Protein AF-A0A3S4WJG9-F1 (afdb_monomer_lite)

Secondary structure (DSSP, 8-state):
---GGGGGGG--SS--HHHHHHHHHHHHHTHHHHHHHHHHHHHHHTT-HHHHHHHHHHHHHHHHHHHHHHHHHHHHHHHHHHHHHHHHHHHHTTT---TTSPPPHHHHHHHHHHHHHHHHHHHHHHHHHHHHHHHHHHHHHT-SSS-GGGGGGSHHHHHHHHHHHHHS--TTHHHHHHHHHHHHHHHHHHHHHHHHTTS---

Sequence (202 aa):
MGSWGGDSYAFYTRIDERRLRWGALVANYSIPLMLAGLYAHWVLLRGSPVGMAGVVLLGVGFSLSPLAHASFYPLALASERAHAAYLAARTANGGKTDDKAPEPASLEHARRLYRFLMQAWVPAVGLTTLGWILICIALGSGATAFPRWSLLLTPPVQAAPWYALTRLPYPGKPLLDGALLNIVNLVWAVAFLALLSRVPLT

pLDDT: mean 78.83, std 13.92, range [28.28, 96.12]

Structure (mmCIF, N/CA/C/O backbone):
data_AF-A0A3S4WJG9-F1
#
_entry.id   AF-A0A3S4WJG9-F1
#
loop_
_atom_site.group_PDB
_atom_site.id
_atom_site.type_symbol
_atom_site.label_atom_id
_atom_site.label_alt_id
_atom_site.label_comp_id
_atom_site.label_asym_id
_atom_site.label_entity_id
_atom_site.label_seq_id
_atom_site.pdbx_PDB_ins_code
_atom_site.Cartn_x
_atom_site.Cartn_y
_atom_site.Cartn_z
_atom_site.occupancy
_atom_site.B_iso_or_equiv
_atom_site.auth_seq_id
_atom_site.auth_comp_id
_atom_site.auth_asym_id
_atom_site.auth_atom_id
_atom_site.pdbx_PDB_model_num
ATOM 1 N N . MET A 1 1 ? 35.539 7.538 -11.191 1.00 28.28 1 MET A N 1
ATOM 2 C CA . MET A 1 1 ? 34.753 6.520 -10.462 1.00 28.28 1 MET A CA 1
ATOM 3 C C . MET A 1 1 ? 33.328 7.042 -10.322 1.00 28.28 1 MET A C 1
ATOM 5 O O . MET A 1 1 ? 33.037 7.738 -9.361 1.00 28.28 1 MET A O 1
ATOM 9 N N . GLY A 1 2 ? 32.482 6.814 -11.331 1.00 29.80 2 GLY A N 1
ATOM 10 C CA . GLY A 1 2 ? 31.054 7.146 -11.294 1.00 29.80 2 GLY A CA 1
ATOM 11 C C . GLY A 1 2 ? 30.259 5.888 -10.957 1.00 29.80 2 GLY A C 1
ATOM 12 O O . GLY A 1 2 ? 30.457 4.840 -11.568 1.00 29.80 2 GLY A O 1
ATOM 13 N N . SER A 1 3 ? 29.432 5.958 -9.921 1.00 30.64 3 SER A N 1
ATOM 14 C CA . SER A 1 3 ? 28.717 4.824 -9.344 1.00 30.64 3 SER A CA 1
ATOM 15 C C . SER A 1 3 ? 27.521 4.380 -10.202 1.00 30.64 3 SER A C 1
ATOM 17 O O . SER A 1 3 ? 26.380 4.716 -9.900 1.00 30.64 3 SER A O 1
ATOM 19 N N . TRP A 1 4 ? 27.743 3.534 -11.207 1.00 34.19 4 TRP A N 1
ATOM 20 C CA . TRP A 1 4 ? 26.659 2.777 -11.862 1.00 34.19 4 TRP A CA 1
ATOM 21 C C . TRP A 1 4 ? 26.011 1.717 -10.949 1.00 34.19 4 TRP A C 1
ATOM 23 O O . TRP A 1 4 ? 24.987 1.127 -11.286 1.00 34.19 4 TRP A O 1
ATOM 33 N N . GLY A 1 5 ? 26.568 1.491 -9.751 1.00 30.19 5 GLY A N 1
ATOM 34 C CA . GLY A 1 5 ? 25.941 0.662 -8.713 1.00 30.19 5 GLY A CA 1
ATOM 35 C C . GLY A 1 5 ? 24.584 1.203 -8.235 1.00 30.19 5 GLY A C 1
ATOM 36 O O . GLY A 1 5 ? 23.774 0.440 -7.711 1.00 30.19 5 GLY A O 1
ATOM 37 N N . GLY A 1 6 ? 24.319 2.492 -8.473 1.00 39.94 6 GLY A N 1
ATOM 38 C CA . GLY A 1 6 ? 23.075 3.179 -8.146 1.00 39.94 6 GLY A CA 1
ATOM 39 C C . GLY A 1 6 ? 22.065 3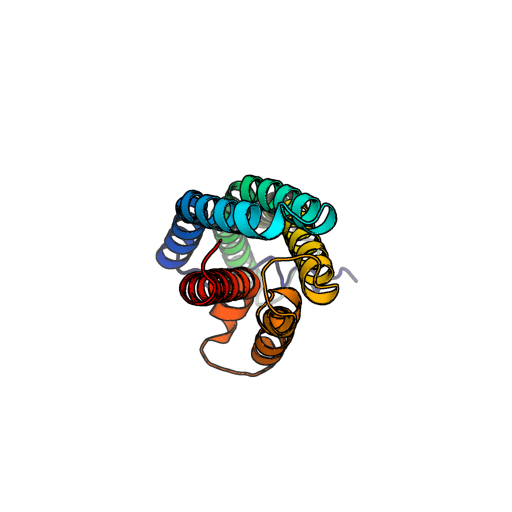.278 -9.295 1.00 39.94 6 GLY A C 1
ATOM 40 O O . GLY A 1 6 ? 21.286 4.213 -9.302 1.00 39.94 6 GLY A O 1
ATOM 41 N N . ASP A 1 7 ? 22.066 2.388 -10.287 1.00 42.88 7 ASP A N 1
ATOM 42 C CA . ASP A 1 7 ? 20.996 2.340 -11.309 1.00 42.88 7 ASP A CA 1
ATOM 43 C C . ASP A 1 7 ? 20.394 0.933 -11.460 1.00 42.88 7 ASP A C 1
ATOM 45 O O . ASP A 1 7 ? 19.551 0.681 -12.318 1.00 42.88 7 ASP A O 1
ATOM 49 N N . SER A 1 8 ? 20.769 -0.002 -10.583 1.00 42.84 8 SER A N 1
ATOM 50 C CA . SER A 1 8 ? 20.217 -1.365 -10.547 1.00 42.84 8 SER A CA 1
ATOM 51 C C . SER A 1 8 ? 18.697 -1.393 -10.313 1.00 42.84 8 SER A C 1
ATOM 53 O O . SER A 1 8 ? 18.022 -2.319 -10.755 1.00 42.84 8 SER A O 1
ATOM 55 N N . TYR A 1 9 ? 18.145 -0.346 -9.695 1.00 44.28 9 TYR A N 1
ATOM 56 C CA . TYR A 1 9 ? 16.707 -0.131 -9.501 1.00 44.28 9 TYR A CA 1
ATOM 57 C C . TYR A 1 9 ? 15.982 0.465 -10.718 1.00 44.28 9 TYR A C 1
ATOM 59 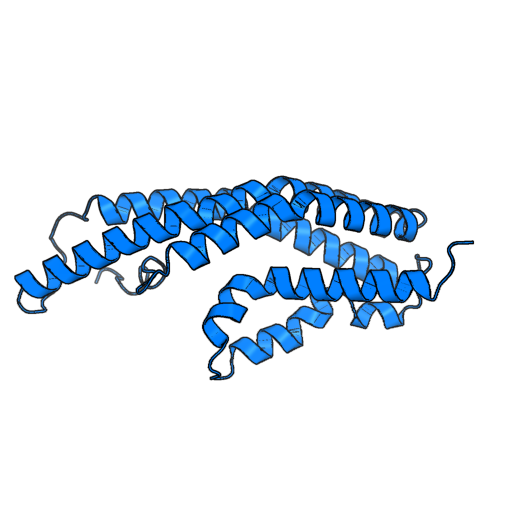O O . TYR A 1 9 ? 14.753 0.473 -10.743 1.00 44.28 9 TYR A O 1
ATOM 67 N N . ALA A 1 10 ? 16.704 0.949 -11.734 1.00 43.50 10 ALA A N 1
ATOM 68 C CA . ALA A 1 10 ? 16.104 1.564 -12.919 1.00 43.50 10 ALA A CA 1
ATOM 69 C C . ALA A 1 10 ? 15.585 0.539 -13.940 1.00 43.50 10 ALA A C 1
ATOM 71 O O . ALA A 1 10 ? 14.867 0.920 -14.866 1.00 43.50 10 ALA A O 1
ATOM 72 N N . PHE A 1 11 ? 15.911 -0.747 -13.789 1.00 49.66 11 PHE A N 1
ATOM 73 C CA . PHE A 1 11 ? 15.647 -1.751 -14.814 1.00 49.66 11 PHE A CA 1
ATOM 74 C C . PHE A 1 11 ? 14.707 -2.845 -14.312 1.00 49.66 11 PHE A C 1
ATOM 76 O O . PHE A 1 11 ? 15.122 -3.825 -13.695 1.00 49.66 11 PHE A O 1
ATOM 83 N N . TYR A 1 12 ? 13.429 -2.732 -14.673 1.00 55.28 12 TYR A N 1
ATOM 84 C CA . TYR A 1 12 ? 12.614 -3.925 -14.854 1.00 55.28 12 TYR A CA 1
ATOM 85 C C . TYR A 1 12 ? 13.178 -4.679 -16.066 1.00 55.28 12 TYR A C 1
ATOM 87 O O . TYR A 1 12 ? 12.988 -4.274 -17.208 1.00 55.28 12 TYR A O 1
ATOM 95 N N . THR A 1 13 ? 13.940 -5.742 -15.814 1.00 53.00 13 THR A N 1
ATOM 96 C CA . THR A 1 13 ? 14.690 -6.476 -16.851 1.00 53.00 13 THR A CA 1
ATOM 97 C C . THR A 1 13 ? 13.805 -7.373 -17.719 1.00 53.00 13 THR A C 1
ATOM 99 O O . THR A 1 13 ? 14.184 -7.720 -18.836 1.00 53.00 13 THR A O 1
ATOM 102 N N . ARG A 1 14 ? 12.618 -7.742 -17.220 1.00 57.50 14 ARG A N 1
ATOM 103 C CA . ARG A 1 14 ? 11.542 -8.404 -17.969 1.00 57.50 14 ARG A CA 1
ATOM 104 C C . ARG A 1 14 ? 10.194 -7.910 -17.473 1.00 57.50 14 ARG A C 1
ATOM 106 O O . ARG A 1 14 ? 9.888 -8.038 -16.285 1.00 57.50 14 ARG A O 1
ATOM 113 N N . ILE A 1 15 ? 9.382 -7.392 -18.386 1.00 63.78 15 ILE A N 1
ATOM 114 C CA . ILE A 1 15 ? 8.030 -6.928 -18.083 1.00 63.78 15 ILE A CA 1
ATOM 115 C C . ILE A 1 15 ? 7.040 -7.851 -18.769 1.00 63.78 15 ILE A C 1
ATOM 117 O O . ILE A 1 15 ? 7.173 -8.183 -19.939 1.00 63.78 15 ILE A O 1
ATOM 121 N N . ASP A 1 16 ? 6.045 -8.281 -18.008 1.00 72.94 16 ASP A N 1
ATOM 122 C CA . ASP A 1 16 ? 4.813 -8.810 -18.572 1.00 72.94 16 ASP A CA 1
ATOM 123 C C . ASP A 1 16 ? 3.821 -7.648 -18.551 1.00 72.94 16 ASP A C 1
ATOM 125 O O . ASP A 1 16 ? 3.286 -7.304 -17.491 1.00 72.94 16 ASP A O 1
ATOM 129 N N . GLU A 1 17 ? 3.659 -6.982 -19.698 1.00 76.56 17 GLU A N 1
ATOM 130 C CA . GLU A 1 17 ? 2.822 -5.784 -19.827 1.00 76.56 17 GLU A CA 1
ATOM 131 C C . GLU A 1 17 ? 1.398 -6.057 -19.339 1.00 76.56 17 GLU A C 1
ATOM 133 O O . GLU A 1 17 ? 0.827 -5.258 -18.594 1.00 76.56 17 GLU A O 1
ATOM 138 N N . ARG A 1 18 ? 0.839 -7.222 -19.694 1.00 77.94 18 ARG A N 1
ATOM 139 C CA . ARG A 1 18 ? -0.509 -7.618 -19.291 1.00 77.94 18 ARG A CA 1
ATOM 140 C C . ARG A 1 18 ? -0.593 -7.723 -17.774 1.00 77.94 18 ARG A C 1
ATOM 142 O O . ARG A 1 18 ? -1.482 -7.113 -17.182 1.00 77.94 18 ARG A O 1
ATOM 149 N N . ARG A 1 19 ? 0.321 -8.459 -17.136 1.00 78.62 19 ARG A N 1
ATOM 150 C CA . ARG A 1 19 ? 0.348 -8.607 -15.672 1.00 78.62 19 ARG A CA 1
ATOM 151 C C . ARG A 1 19 ? 0.493 -7.258 -14.975 1.00 78.62 19 ARG A C 1
ATOM 153 O O . ARG A 1 19 ? -0.224 -6.983 -14.019 1.00 78.62 19 ARG A O 1
ATOM 160 N N . LEU A 1 20 ? 1.409 -6.421 -15.452 1.00 75.69 20 LEU A N 1
ATOM 161 C CA . LEU A 1 20 ? 1.700 -5.116 -14.872 1.00 75.69 20 LEU A CA 1
ATOM 162 C C . LEU A 1 20 ? 0.501 -4.163 -14.990 1.00 75.69 20 LEU A C 1
ATOM 164 O O . LEU A 1 20 ? 0.125 -3.520 -14.010 1.00 75.69 20 LEU A O 1
ATOM 168 N N . ARG A 1 21 ? -0.132 -4.113 -16.167 1.00 81.25 21 ARG A N 1
ATOM 169 C CA . ARG A 1 21 ? -1.337 -3.316 -16.413 1.00 81.25 21 ARG A CA 1
ATOM 170 C C . ARG A 1 21 ? -2.476 -3.757 -15.506 1.00 81.25 21 ARG A C 1
ATOM 172 O O . ARG A 1 21 ? -3.093 -2.920 -14.856 1.00 81.25 21 ARG A O 1
ATOM 179 N N . TRP A 1 22 ? -2.736 -5.063 -15.426 1.00 80.94 22 TRP A N 1
ATOM 180 C CA . TRP A 1 22 ? -3.764 -5.593 -14.531 1.00 80.94 22 TRP A CA 1
ATOM 181 C C . TRP A 1 22 ? -3.449 -5.303 -13.066 1.00 80.94 22 TRP A C 1
ATOM 183 O O . TRP A 1 22 ? -4.346 -4.886 -12.347 1.00 80.94 22 TRP A O 1
ATOM 193 N N . GLY A 1 23 ? -2.193 -5.437 -12.635 1.00 76.81 23 GLY A N 1
ATOM 194 C CA . GLY A 1 23 ? -1.778 -5.096 -11.273 1.00 76.81 23 GLY A CA 1
ATOM 195 C C . GLY A 1 23 ? -2.066 -3.635 -10.916 1.00 76.81 23 GLY A C 1
ATOM 196 O O . GLY A 1 23 ? -2.676 -3.369 -9.882 1.00 76.81 23 GLY A O 1
ATOM 197 N N . ALA A 1 24 ? -1.702 -2.695 -11.795 1.00 80.69 24 ALA A N 1
ATOM 198 C CA . ALA A 1 24 ? -1.966 -1.270 -11.591 1.00 80.69 24 ALA A CA 1
ATOM 199 C C . ALA A 1 24 ? -3.473 -0.949 -11.580 1.00 80.69 24 ALA A C 1
ATOM 201 O O . ALA A 1 24 ? -3.941 -0.203 -10.721 1.00 80.69 24 ALA A O 1
ATOM 202 N N . LEU A 1 25 ? -4.246 -1.541 -12.500 1.00 84.06 25 LEU A N 1
ATOM 203 C CA . LEU A 1 25 ? -5.693 -1.324 -12.582 1.00 84.06 25 LEU A CA 1
ATOM 204 C C . LEU A 1 25 ? -6.436 -1.924 -11.389 1.00 84.06 25 LEU A C 1
ATOM 206 O O . LEU A 1 25 ? -7.273 -1.245 -10.805 1.00 84.06 25 LEU A O 1
ATOM 210 N N . VAL A 1 26 ? -6.129 -3.164 -11.001 1.00 82.88 26 VAL A N 1
ATOM 211 C CA . VAL A 1 26 ? -6.759 -3.821 -9.846 1.00 82.88 26 VAL A CA 1
ATOM 212 C C . VAL A 1 26 ? -6.490 -3.023 -8.575 1.00 82.88 26 VAL A C 1
ATOM 214 O O . VAL A 1 26 ? -7.432 -2.748 -7.841 1.00 82.88 26 VAL A O 1
ATOM 217 N N . ALA A 1 27 ? -5.247 -2.584 -8.352 1.00 79.31 27 ALA A N 1
ATOM 218 C CA . ALA A 1 27 ? -4.895 -1.779 -7.184 1.00 79.31 27 ALA A CA 1
ATOM 219 C C . ALA A 1 27 ? -5.613 -0.415 -7.166 1.00 79.31 27 ALA A C 1
ATOM 221 O O . ALA A 1 27 ? -6.057 0.049 -6.117 1.00 79.31 27 ALA A O 1
ATOM 222 N N . ASN A 1 28 ? -5.780 0.217 -8.330 1.00 84.06 28 ASN A N 1
ATOM 223 C CA . ASN A 1 28 ? -6.520 1.472 -8.446 1.00 84.06 28 ASN A CA 1
ATOM 224 C C . ASN A 1 28 ? -8.033 1.281 -8.234 1.00 84.06 28 ASN A C 1
ATOM 226 O O . ASN A 1 28 ? -8.676 2.067 -7.545 1.00 84.06 28 ASN A O 1
ATOM 230 N N . TYR A 1 29 ? -8.621 0.228 -8.801 1.00 84.75 29 TYR A N 1
ATOM 231 C CA . TYR A 1 29 ? -10.058 -0.033 -8.692 1.00 84.75 29 TYR A CA 1
ATOM 232 C C . TYR A 1 29 ? -10.465 -0.729 -7.389 1.00 84.75 29 TYR A C 1
ATOM 234 O O . TYR A 1 29 ? -11.654 -0.784 -7.092 1.00 84.75 29 TYR A O 1
ATOM 242 N N . SER A 1 30 ? -9.520 -1.203 -6.570 1.00 81.06 30 SER A N 1
ATOM 243 C CA . SER A 1 30 ? -9.810 -1.718 -5.226 1.00 81.06 30 SER A CA 1
ATOM 244 C C . SER A 1 30 ? -10.014 -0.622 -4.173 1.00 81.06 30 SER A C 1
ATOM 246 O O . SER A 1 30 ? -10.418 -0.928 -3.054 1.00 81.06 30 SER A O 1
ATOM 248 N N . ILE A 1 31 ? -9.780 0.653 -4.504 1.00 79.69 31 ILE A N 1
ATOM 249 C CA . ILE A 1 31 ? -9.927 1.792 -3.579 1.00 79.69 31 ILE A CA 1
ATOM 250 C C . ILE A 1 31 ? -11.305 1.846 -2.890 1.00 79.69 31 ILE A C 1
ATOM 252 O O . ILE A 1 31 ? -11.331 2.027 -1.672 1.00 79.69 31 ILE A O 1
ATOM 256 N N . PRO A 1 32 ? -12.453 1.630 -3.568 1.00 81.00 32 PRO A N 1
ATOM 257 C CA . PRO A 1 32 ? -13.754 1.608 -2.894 1.00 81.00 32 PRO A CA 1
ATOM 258 C C . PRO A 1 32 ? -13.843 0.549 -1.785 1.00 81.00 32 PRO A C 1
ATOM 260 O O . PRO A 1 32 ? -14.450 0.795 -0.744 1.00 81.00 32 PRO A O 1
ATOM 263 N N . LEU A 1 33 ? -13.186 -0.604 -1.960 1.00 79.50 33 LEU A N 1
ATOM 264 C CA . LEU A 1 33 ? -13.114 -1.640 -0.924 1.00 79.50 33 LEU A CA 1
ATOM 265 C C . LEU A 1 33 ? -12.264 -1.177 0.264 1.00 79.50 33 LEU A C 1
ATOM 267 O O . LEU A 1 33 ? -12.607 -1.456 1.412 1.00 79.50 33 LEU A O 1
ATOM 271 N N . MET A 1 34 ? -11.194 -0.421 0.009 1.00 81.44 34 MET A N 1
ATOM 272 C CA . MET A 1 34 ? -10.393 0.190 1.073 1.00 81.44 34 MET A CA 1
ATOM 273 C C . MET A 1 34 ? -11.189 1.236 1.863 1.00 81.44 34 MET A C 1
ATOM 275 O O . MET A 1 34 ? -11.047 1.306 3.081 1.00 81.44 34 MET A O 1
ATOM 279 N N . LEU A 1 35 ? -12.073 1.997 1.207 1.00 82.00 35 LEU A N 1
ATOM 280 C CA . LEU A 1 35 ? -12.984 2.935 1.877 1.00 82.00 35 LEU A CA 1
ATOM 281 C C . LEU A 1 35 ? -14.033 2.212 2.734 1.00 82.00 35 LEU A C 1
ATOM 283 O O . LEU A 1 35 ? -14.305 2.638 3.855 1.00 82.00 35 LEU A O 1
ATOM 287 N N . ALA A 1 36 ? -14.579 1.089 2.258 1.00 81.62 36 ALA A N 1
ATOM 288 C CA . ALA A 1 36 ? -15.457 0.245 3.071 1.00 81.62 36 ALA A CA 1
ATOM 289 C C . ALA A 1 36 ? -14.720 -0.308 4.306 1.00 81.62 36 ALA A C 1
ATOM 291 O O . ALA A 1 36 ? -15.240 -0.262 5.423 1.00 81.62 36 ALA A O 1
ATOM 292 N N . GLY A 1 37 ? -13.471 -0.751 4.128 1.00 80.88 37 GLY A N 1
ATOM 293 C CA . GLY A 1 37 ? -12.593 -1.136 5.233 1.00 80.88 37 GLY A CA 1
ATOM 294 C C . GLY A 1 37 ? -12.352 0.016 6.212 1.00 80.88 37 GLY A C 1
ATOM 295 O O . GLY A 1 37 ? -12.425 -0.181 7.423 1.00 80.88 37 GLY A O 1
ATOM 296 N N . LEU A 1 38 ? -12.125 1.231 5.713 1.00 87.81 38 LEU A N 1
ATOM 297 C CA . LEU A 1 38 ? -11.933 2.428 6.530 1.00 87.81 38 LEU A CA 1
ATOM 298 C C . LEU A 1 38 ? -13.168 2.765 7.375 1.00 87.81 38 LEU A C 1
ATOM 300 O O . LEU A 1 38 ? -13.033 3.094 8.552 1.00 87.81 38 LEU A O 1
ATOM 304 N N . TYR A 1 39 ? -14.366 2.636 6.802 1.00 85.12 39 TYR A N 1
ATOM 305 C CA . TYR A 1 39 ? -15.615 2.809 7.541 1.00 85.12 39 TYR A CA 1
ATOM 306 C C . TYR A 1 39 ? -15.723 1.814 8.701 1.00 85.12 39 TYR A C 1
ATOM 308 O O . TYR A 1 39 ? -16.042 2.211 9.821 1.00 85.12 39 TYR A O 1
ATOM 316 N N . ALA A 1 40 ? -15.379 0.542 8.475 1.00 81.88 40 ALA A N 1
ATOM 317 C CA . ALA A 1 40 ? -15.348 -0.443 9.553 1.00 81.88 40 ALA A CA 1
ATOM 318 C C . ALA A 1 40 ? -14.376 -0.021 10.670 1.00 81.88 40 ALA A C 1
ATOM 320 O O . ALA A 1 40 ? -14.730 -0.066 11.848 1.00 81.88 40 ALA A O 1
ATOM 321 N N . HIS A 1 41 ? -13.176 0.455 10.317 1.00 85.62 41 HIS A N 1
ATOM 322 C CA . HIS A 1 41 ? -12.216 0.951 11.307 1.00 85.62 41 HIS A CA 1
ATOM 323 C C . HIS A 1 41 ? -12.763 2.131 12.104 1.00 85.62 41 HIS A C 1
ATOM 325 O O . HIS A 1 41 ? -12.618 2.159 13.323 1.00 85.62 41 HIS A O 1
ATOM 331 N N . TRP A 1 42 ? -13.420 3.079 11.435 1.00 88.06 42 TRP A N 1
ATOM 332 C CA . TRP A 1 42 ? -14.065 4.211 12.088 1.00 88.06 42 TRP A CA 1
ATOM 333 C C . TRP A 1 42 ? -15.097 3.756 13.124 1.00 88.06 42 TRP A C 1
ATOM 335 O O . TRP A 1 42 ? -15.009 4.153 14.284 1.00 88.06 42 TRP A O 1
ATOM 345 N N . VAL A 1 43 ? -16.031 2.878 12.741 1.00 83.62 43 VAL A N 1
ATOM 346 C CA . VAL A 1 43 ? -17.076 2.375 13.650 1.00 83.62 43 VAL A CA 1
ATOM 347 C C . VAL A 1 43 ? -16.469 1.737 14.903 1.00 83.62 43 VAL A C 1
ATOM 349 O O . VAL A 1 43 ? -16.977 1.940 16.005 1.00 83.62 43 VAL A O 1
ATOM 352 N N . LEU A 1 44 ? -15.366 1.007 14.745 1.00 77.12 44 LEU A N 1
ATOM 353 C CA . LEU A 1 44 ? -14.741 0.223 15.810 1.00 77.12 44 LEU A CA 1
ATOM 354 C C . LEU A 1 44 ? -13.783 1.026 16.698 1.00 77.12 44 LEU A C 1
ATOM 356 O O . LEU A 1 44 ? -13.563 0.673 17.858 1.00 77.12 44 LEU A O 1
ATOM 360 N N . LEU A 1 45 ? -13.219 2.109 16.169 1.00 85.88 45 LEU A N 1
ATOM 361 C CA . LEU A 1 45 ? -12.210 2.920 16.848 1.00 85.88 45 LEU A CA 1
ATOM 362 C C . LEU A 1 45 ? -12.727 4.292 17.289 1.00 85.88 45 LEU A C 1
ATOM 364 O O . LEU A 1 45 ? -11.987 5.015 17.951 1.00 85.88 45 LEU A O 1
ATOM 368 N N . ARG A 1 46 ? -13.989 4.644 16.997 1.00 85.44 46 ARG A N 1
ATOM 369 C CA . ARG A 1 46 ? -14.594 5.943 17.360 1.00 85.44 46 ARG A CA 1
ATOM 370 C C . ARG A 1 46 ? -14.577 6.282 18.849 1.00 85.44 46 ARG A C 1
ATOM 372 O O . ARG A 1 46 ? -14.629 7.455 19.192 1.00 85.44 46 ARG A O 1
ATOM 379 N N . GLY A 1 47 ? -14.476 5.279 19.724 1.00 85.00 47 GLY A N 1
ATOM 380 C CA . GLY A 1 47 ? -14.316 5.478 21.169 1.00 85.00 47 GLY A CA 1
ATOM 381 C C . GLY A 1 47 ? -12.903 5.898 21.600 1.00 85.00 47 GLY A C 1
ATOM 382 O O . GLY A 1 47 ? -12.707 6.275 22.750 1.00 85.00 47 GLY A O 1
ATOM 383 N N . SER A 1 48 ? -11.919 5.853 20.696 1.00 89.25 48 SER A N 1
ATOM 384 C CA . SER A 1 48 ? -10.524 6.200 20.967 1.00 89.25 48 SER A CA 1
ATOM 385 C C . SER A 1 48 ? -10.103 7.426 20.157 1.00 89.25 48 SER A C 1
ATOM 387 O O . SER A 1 48 ? -10.080 7.343 18.928 1.00 89.25 48 SER A O 1
ATOM 389 N N . PRO A 1 49 ? -9.670 8.539 20.778 1.00 92.12 49 PRO A N 1
ATOM 390 C CA . PRO A 1 49 ? -9.139 9.677 20.023 1.00 92.12 49 PRO A CA 1
ATOM 391 C C . PRO A 1 49 ? -7.876 9.299 19.230 1.00 92.12 49 PRO A C 1
ATOM 393 O O . PRO A 1 49 ? -7.689 9.752 18.103 1.00 92.12 49 PRO A O 1
ATOM 396 N N . VAL A 1 50 ? -7.042 8.408 19.781 1.00 93.81 50 VAL A N 1
ATOM 397 C CA . VAL A 1 50 ? -5.841 7.886 19.107 1.00 93.81 50 VAL A CA 1
ATOM 398 C C . VAL A 1 50 ? -6.225 6.992 17.928 1.00 93.81 50 VAL A C 1
ATOM 400 O O . VAL A 1 50 ? -5.686 7.147 16.833 1.00 93.81 50 VAL A O 1
ATOM 403 N N . GLY A 1 51 ? -7.195 6.094 18.125 1.00 91.69 51 GLY A N 1
ATOM 404 C CA . GLY A 1 51 ? -7.725 5.252 17.052 1.00 91.69 51 GLY A CA 1
ATOM 405 C C . GLY A 1 51 ? -8.340 6.083 15.924 1.00 91.69 51 GLY A C 1
ATOM 406 O O . GLY A 1 51 ? -8.066 5.824 14.756 1.00 91.69 51 GLY A O 1
ATOM 407 N N . MET A 1 52 ? -9.082 7.137 16.267 1.00 94.25 52 MET A N 1
ATOM 408 C CA . MET A 1 52 ? -9.663 8.084 15.315 1.00 94.25 52 MET A CA 1
ATOM 409 C C . MET A 1 52 ? -8.611 8.838 14.506 1.00 94.25 52 MET A C 1
ATOM 411 O O . MET A 1 52 ? -8.737 8.921 13.285 1.00 94.25 52 MET A O 1
ATOM 415 N N . ALA A 1 53 ? -7.550 9.336 15.146 1.00 95.56 53 ALA A N 1
ATOM 416 C CA . ALA A 1 53 ? -6.423 9.924 14.427 1.00 95.56 53 ALA A CA 1
ATOM 417 C C . ALA A 1 53 ? -5.795 8.909 13.454 1.00 95.56 53 ALA A C 1
ATOM 419 O O . ALA A 1 53 ? -5.523 9.245 12.302 1.00 95.56 53 ALA A O 1
ATOM 420 N N . GLY A 1 54 ? -5.653 7.647 13.877 1.00 94.50 54 GLY A N 1
ATOM 421 C CA . GLY A 1 54 ? -5.199 6.553 13.017 1.00 94.50 54 GLY A CA 1
ATOM 422 C C . GLY A 1 54 ? -6.091 6.335 11.793 1.00 94.50 54 GLY A C 1
ATOM 423 O O . GLY A 1 54 ? -5.589 6.266 10.673 1.00 94.50 54 GLY A O 1
ATOM 424 N N . VAL A 1 55 ? -7.413 6.300 11.983 1.00 93.31 55 VAL A N 1
ATOM 425 C CA . VAL A 1 55 ? -8.401 6.187 10.897 1.00 93.31 55 VAL A CA 1
ATOM 426 C C . VAL A 1 55 ? -8.297 7.360 9.925 1.00 93.31 55 VAL A C 1
ATOM 428 O O . VAL A 1 55 ? -8.278 7.146 8.718 1.00 93.31 55 VAL A O 1
ATOM 431 N N . VAL A 1 56 ? -8.179 8.595 10.413 1.00 95.56 56 VAL A N 1
ATOM 432 C CA . VAL A 1 56 ? -8.021 9.770 9.540 1.00 95.56 56 VAL A CA 1
ATOM 433 C C . VAL A 1 56 ? -6.758 9.645 8.686 1.00 95.56 56 VAL A C 1
ATOM 435 O O . VAL A 1 56 ? -6.828 9.822 7.470 1.00 95.56 56 VAL A O 1
ATOM 438 N N . LEU A 1 57 ? -5.623 9.272 9.286 1.00 96.12 57 LEU A N 1
ATOM 439 C CA . LEU A 1 57 ? -4.370 9.071 8.552 1.00 96.12 57 LEU A CA 1
ATOM 440 C C . LEU A 1 57 ? -4.473 7.948 7.514 1.00 96.12 57 LEU A C 1
ATOM 442 O O . LEU A 1 57 ? -3.987 8.121 6.396 1.00 96.12 57 LEU A O 1
ATOM 446 N N . LEU A 1 58 ? -5.147 6.838 7.840 1.00 92.88 58 LEU A N 1
ATOM 447 C CA . LEU A 1 58 ? -5.438 5.782 6.867 1.00 92.88 58 LEU A CA 1
ATOM 448 C C . LEU A 1 58 ? -6.291 6.294 5.710 1.00 92.88 58 LEU A C 1
ATOM 450 O O . LEU A 1 58 ? -5.989 5.993 4.561 1.00 92.88 58 LEU A O 1
ATOM 454 N N . GLY A 1 59 ? -7.323 7.092 5.989 1.00 93.31 59 GLY A N 1
ATOM 455 C CA . GLY A 1 59 ? -8.173 7.675 4.955 1.00 93.31 59 GLY A CA 1
ATOM 456 C C . GLY A 1 59 ? -7.393 8.557 3.989 1.00 93.31 59 GLY A C 1
ATOM 457 O O . GLY A 1 59 ? -7.517 8.400 2.773 1.00 93.31 59 GLY A O 1
ATOM 458 N N . VAL A 1 60 ? -6.523 9.422 4.515 1.00 94.12 60 VAL A N 1
ATOM 459 C CA . VAL A 1 60 ? -5.646 10.245 3.675 1.00 94.12 60 VAL A CA 1
ATOM 460 C C . VAL A 1 60 ? -4.668 9.360 2.895 1.00 94.12 60 VAL A C 1
ATOM 462 O O . VAL A 1 60 ? -4.578 9.493 1.677 1.00 94.12 60 VAL A O 1
ATOM 465 N N . GLY A 1 61 ? -3.997 8.401 3.539 1.00 92.19 61 GLY A N 1
ATOM 466 C CA . GLY A 1 61 ? -3.079 7.474 2.867 1.00 92.19 61 GLY A CA 1
ATOM 467 C C . GLY A 1 61 ? -3.742 6.686 1.728 1.00 92.19 61 GLY A C 1
ATOM 468 O O . GLY A 1 61 ? -3.208 6.615 0.617 1.00 92.19 61 GLY A O 1
ATOM 469 N N . PHE A 1 62 ? -4.951 6.167 1.954 1.00 90.06 62 PHE A N 1
ATOM 470 C CA . PHE A 1 62 ? -5.733 5.448 0.946 1.00 90.06 62 PHE A CA 1
ATOM 471 C C . PHE A 1 62 ? -6.204 6.361 -0.185 1.00 90.06 62 PHE A C 1
ATOM 473 O O . PHE A 1 62 ? -6.220 5.922 -1.327 1.00 90.06 62 PHE A O 1
ATOM 480 N N . SER A 1 63 ? -6.514 7.631 0.088 1.00 90.94 63 SER A N 1
ATOM 481 C CA . SER A 1 63 ? -6.877 8.600 -0.958 1.00 90.94 63 SER A CA 1
ATOM 482 C C . SER A 1 63 ? -5.710 8.955 -1.889 1.00 90.94 63 SER A C 1
ATOM 484 O O . SER A 1 63 ? -5.930 9.267 -3.057 1.00 90.94 63 SER A O 1
ATOM 486 N N . LEU A 1 64 ? -4.468 8.862 -1.397 1.00 90.81 64 LEU A N 1
ATOM 487 C CA . LEU A 1 64 ? -3.247 9.141 -2.165 1.00 90.81 64 LEU A CA 1
ATOM 488 C C . LEU A 1 64 ? -2.703 7.907 -2.904 1.00 90.81 64 LEU A C 1
ATOM 490 O O . LEU A 1 64 ? -2.014 8.030 -3.918 1.00 90.81 64 LEU A O 1
ATOM 494 N N . SER A 1 65 ? -3.053 6.709 -2.432 1.00 87.81 65 SER A N 1
ATOM 495 C CA . SER A 1 65 ? -2.617 5.427 -2.999 1.00 87.81 65 SER A CA 1
ATOM 496 C C . SER A 1 65 ? -2.949 5.202 -4.492 1.00 87.81 65 SER A C 1
ATOM 498 O O . SER A 1 65 ? -2.105 4.607 -5.167 1.00 87.81 65 SER A O 1
ATOM 500 N N . PRO A 1 66 ? -4.077 5.685 -5.072 1.00 88.81 66 PRO A N 1
ATOM 501 C CA . PRO A 1 66 ? -4.365 5.527 -6.501 1.00 88.81 66 PRO A CA 1
ATOM 502 C C . PRO A 1 66 ? -3.256 6.098 -7.386 1.00 88.81 66 PRO A C 1
ATOM 504 O O . PRO A 1 66 ? -2.833 5.464 -8.350 1.00 88.81 66 PRO A O 1
ATOM 507 N N . LEU A 1 67 ? -2.740 7.280 -7.032 1.00 88.00 67 LEU A N 1
ATOM 508 C CA . LEU A 1 67 ? -1.711 7.966 -7.810 1.00 88.00 67 LEU A CA 1
ATOM 509 C C . LEU A 1 67 ? -0.378 7.207 -7.772 1.00 88.00 67 LEU A C 1
ATOM 511 O O . LEU A 1 67 ? 0.290 7.040 -8.797 1.00 88.00 67 LEU A O 1
ATOM 515 N N . ALA A 1 68 ? -0.011 6.696 -6.595 1.00 87.31 68 ALA A N 1
ATOM 516 C CA . ALA A 1 68 ? 1.162 5.846 -6.431 1.00 87.31 68 ALA A CA 1
ATOM 517 C C . ALA A 1 68 ? 1.017 4.537 -7.229 1.00 87.31 68 ALA A C 1
ATOM 519 O O . ALA A 1 68 ? 1.940 4.132 -7.927 1.00 87.31 68 ALA A O 1
ATOM 520 N N . HIS A 1 69 ? -0.155 3.898 -7.204 1.00 85.62 69 HIS A N 1
ATOM 521 C CA . HIS A 1 69 ? -0.388 2.664 -7.954 1.00 85.62 69 HIS A CA 1
ATOM 522 C C . HIS A 1 69 ? -0.397 2.864 -9.472 1.00 85.62 69 HIS A C 1
ATOM 524 O O . HIS A 1 69 ? 0.244 2.100 -10.197 1.00 85.62 69 HIS A O 1
ATOM 530 N N . ALA A 1 70 ? -1.057 3.915 -9.956 1.00 86.62 70 ALA A N 1
ATOM 531 C CA . ALA A 1 70 ? -1.116 4.233 -11.377 1.00 86.62 70 ALA A CA 1
ATOM 532 C C . ALA A 1 70 ? 0.264 4.577 -11.965 1.00 86.62 70 ALA A C 1
ATOM 534 O O . ALA A 1 70 ? 0.514 4.290 -13.134 1.00 86.62 70 ALA A O 1
ATOM 535 N N . SER A 1 71 ? 1.175 5.147 -11.167 1.00 85.88 71 SER A N 1
ATOM 536 C CA . SER A 1 71 ? 2.515 5.549 -11.624 1.00 85.88 71 SER A CA 1
ATOM 537 C C . SER A 1 71 ? 3.513 4.393 -11.782 1.00 85.88 71 SER A C 1
ATOM 539 O O . SER A 1 71 ? 4.481 4.545 -12.530 1.00 85.88 71 SER A O 1
ATOM 541 N N . PHE A 1 72 ? 3.261 3.210 -11.202 1.00 83.88 72 PHE A N 1
ATOM 542 C CA . PHE A 1 72 ? 4.104 2.026 -11.439 1.00 83.88 72 PHE A CA 1
ATOM 543 C C . PHE A 1 72 ? 4.078 1.558 -12.900 1.00 83.88 72 PHE A C 1
ATOM 545 O O . PHE A 1 72 ? 5.113 1.148 -13.425 1.00 83.88 72 PHE A O 1
ATOM 552 N N . TYR A 1 73 ? 2.922 1.630 -13.569 1.00 86.06 73 TYR A N 1
ATOM 553 C CA . TYR A 1 73 ? 2.779 1.181 -14.957 1.00 86.06 73 TYR A CA 1
ATOM 554 C C . TYR A 1 73 ? 3.663 1.963 -15.952 1.00 86.06 73 TYR A C 1
ATOM 556 O O . TYR A 1 73 ? 4.489 1.338 -16.624 1.00 86.06 73 TYR A O 1
ATOM 564 N N . PRO A 1 74 ? 3.568 3.307 -16.051 1.00 87.31 74 PRO A N 1
ATOM 565 C CA . PRO A 1 74 ? 4.403 4.077 -16.970 1.00 87.31 74 PRO A CA 1
ATOM 566 C C . PRO A 1 74 ? 5.889 4.014 -16.606 1.00 87.31 74 PRO A C 1
ATOM 568 O O . PRO A 1 74 ? 6.719 3.955 -17.512 1.00 87.31 74 PRO A O 1
ATOM 571 N N . LEU A 1 75 ? 6.237 3.980 -15.310 1.00 86.31 75 LEU A N 1
ATOM 572 C CA . LEU A 1 75 ? 7.626 3.817 -14.879 1.00 86.31 75 LEU A CA 1
ATOM 573 C C . LEU A 1 75 ? 8.217 2.517 -15.422 1.00 86.31 75 LEU A C 1
ATOM 575 O O . LEU A 1 75 ? 9.291 2.534 -16.013 1.00 86.31 75 LEU A O 1
ATOM 579 N N . ALA A 1 76 ? 7.509 1.403 -15.260 1.00 83.12 76 ALA A N 1
ATOM 580 C CA . ALA A 1 76 ? 8.008 0.117 -15.705 1.00 83.12 76 ALA A CA 1
ATOM 581 C C . ALA A 1 76 ? 8.207 0.091 -17.235 1.00 83.12 76 ALA A C 1
ATOM 583 O O . ALA A 1 76 ? 9.283 -0.282 -17.692 1.00 83.12 76 ALA A O 1
ATOM 584 N N . LEU A 1 77 ? 7.260 0.609 -18.030 1.00 84.12 77 LEU A N 1
ATOM 585 C CA . LEU A 1 77 ? 7.443 0.730 -19.487 1.00 84.12 77 LEU A CA 1
ATOM 586 C C . LEU A 1 77 ? 8.638 1.620 -19.877 1.00 84.12 77 LEU A C 1
ATOM 588 O O . LEU A 1 77 ? 9.297 1.379 -20.890 1.00 84.12 77 LEU A O 1
ATOM 592 N N . ALA A 1 78 ? 8.918 2.684 -19.121 1.00 85.44 78 ALA A N 1
ATOM 593 C CA . ALA A 1 78 ? 10.090 3.524 -19.358 1.00 85.44 78 ALA A CA 1
ATOM 594 C C . ALA A 1 78 ? 11.395 2.797 -18.995 1.00 85.44 78 ALA A C 1
ATOM 596 O O . ALA A 1 78 ? 12.357 2.844 -19.761 1.00 85.44 78 ALA A O 1
ATOM 597 N N . SER A 1 79 ? 11.402 2.071 -17.877 1.00 80.69 79 SER A N 1
ATOM 598 C CA . SER A 1 79 ? 12.507 1.219 -17.437 1.00 80.69 79 SER A CA 1
ATOM 599 C C . SER A 1 79 ? 12.848 0.119 -18.444 1.00 80.69 79 SER A C 1
ATOM 601 O O . SER A 1 79 ? 14.025 -0.143 -18.677 1.00 80.69 79 SER A O 1
ATOM 603 N N . GLU A 1 80 ? 11.848 -0.491 -19.087 1.00 82.75 80 GLU A N 1
ATOM 604 C CA . GLU A 1 80 ? 12.063 -1.482 -20.151 1.00 82.75 80 GLU A CA 1
ATOM 605 C C . GLU A 1 80 ? 12.807 -0.885 -21.342 1.00 82.75 80 GLU A C 1
ATOM 607 O O . GLU A 1 80 ? 13.806 -1.431 -21.808 1.00 82.75 80 GLU A O 1
ATOM 612 N N . ARG A 1 81 ? 12.351 0.284 -21.809 1.00 82.44 81 ARG A N 1
ATOM 613 C CA . ARG A 1 81 ? 12.971 0.998 -22.931 1.00 82.44 81 ARG A CA 1
ATOM 614 C C . ARG A 1 81 ? 14.391 1.440 -22.595 1.00 82.44 81 ARG A C 1
ATOM 616 O O . ARG A 1 81 ? 15.276 1.352 -23.444 1.00 82.44 81 ARG A O 1
ATOM 623 N N . ALA A 1 82 ? 14.620 1.893 -21.364 1.00 80.75 82 ALA A N 1
ATOM 624 C CA . ALA A 1 82 ? 15.955 2.212 -20.874 1.00 80.75 82 ALA A CA 1
ATOM 625 C C . ALA A 1 82 ? 16.855 0.965 -20.859 1.00 80.75 82 ALA A C 1
ATOM 627 O O . ALA A 1 82 ? 18.002 1.033 -21.300 1.00 80.75 82 ALA A O 1
ATOM 628 N N . HIS A 1 83 ? 16.327 -0.187 -20.430 1.00 78.19 83 HIS A N 1
ATOM 629 C CA . HIS A 1 83 ? 17.066 -1.448 -20.421 1.00 78.19 83 HIS A CA 1
ATOM 630 C C . HIS A 1 83 ? 17.425 -1.925 -21.834 1.00 78.19 83 HIS A C 1
ATOM 632 O O . HIS A 1 83 ? 18.571 -2.289 -22.090 1.00 78.19 83 HIS A O 1
ATOM 638 N N . ALA A 1 84 ? 16.474 -1.878 -22.768 1.00 80.19 84 ALA A N 1
ATOM 639 C CA . ALA A 1 84 ? 16.701 -2.252 -24.160 1.00 80.19 84 ALA A CA 1
ATOM 640 C C . ALA A 1 84 ? 17.772 -1.367 -24.822 1.00 80.19 84 ALA A C 1
ATOM 642 O O . ALA A 1 84 ? 18.671 -1.881 -25.487 1.00 80.19 84 ALA A O 1
ATOM 643 N N . ALA A 1 85 ? 17.728 -0.050 -24.582 1.00 78.62 85 ALA A N 1
ATOM 644 C CA . ALA A 1 85 ? 18.745 0.884 -25.065 1.00 78.62 85 ALA A CA 1
ATOM 645 C C . ALA A 1 85 ? 20.133 0.585 -24.470 1.00 78.62 85 ALA A C 1
ATOM 647 O O . ALA A 1 85 ? 21.129 0.587 -25.193 1.00 78.62 85 ALA A O 1
ATOM 648 N N . TYR A 1 86 ? 20.193 0.268 -23.172 1.00 75.50 86 TYR A N 1
ATOM 649 C CA . TYR A 1 86 ? 21.428 -0.143 -22.504 1.00 75.50 86 TYR A CA 1
ATOM 650 C C . TYR A 1 86 ? 22.019 -1.421 -23.118 1.00 75.50 86 TYR A C 1
ATOM 652 O O . TYR A 1 86 ? 23.214 -1.468 -23.412 1.00 75.50 86 TYR A O 1
ATOM 660 N N . LEU A 1 87 ? 21.193 -2.447 -23.352 1.00 77.94 87 LEU A N 1
ATOM 661 C CA . LEU A 1 87 ? 21.638 -3.692 -23.979 1.00 77.94 87 LEU A CA 1
ATOM 662 C C . LEU A 1 87 ? 22.151 -3.451 -25.402 1.00 77.94 87 LEU A C 1
ATOM 664 O O . LEU A 1 87 ? 23.231 -3.929 -25.736 1.00 77.94 87 LEU A O 1
ATOM 668 N N . ALA A 1 88 ? 21.436 -2.664 -26.211 1.00 78.19 88 ALA A N 1
ATOM 669 C CA . ALA A 1 88 ? 21.850 -2.333 -27.573 1.00 78.19 88 ALA A CA 1
ATOM 670 C C . ALA A 1 88 ? 23.210 -1.613 -27.611 1.00 78.19 88 ALA A C 1
ATOM 672 O O . ALA A 1 88 ? 24.089 -1.997 -28.384 1.00 78.19 88 ALA A O 1
ATOM 673 N N . ALA A 1 89 ? 23.419 -0.625 -26.735 1.00 73.56 89 ALA A N 1
ATOM 674 C CA . ALA A 1 89 ? 24.692 0.087 -26.620 1.00 73.56 89 ALA A CA 1
ATOM 675 C C . ALA A 1 89 ? 25.830 -0.835 -26.151 1.00 73.56 89 ALA A C 1
ATOM 677 O O . ALA A 1 89 ? 26.933 -0.805 -26.698 1.00 73.56 89 ALA A O 1
ATOM 678 N N . ARG A 1 90 ? 25.559 -1.708 -25.172 1.00 72.38 90 ARG A N 1
ATOM 679 C CA . ARG A 1 90 ? 26.536 -2.684 -24.674 1.00 72.38 90 ARG A CA 1
ATOM 680 C C . ARG A 1 90 ? 26.943 -3.687 -25.753 1.00 72.38 90 ARG A C 1
ATOM 682 O O . ARG A 1 90 ? 28.122 -4.027 -25.837 1.00 72.38 90 ARG A O 1
ATOM 689 N N . THR A 1 91 ? 26.000 -4.149 -26.572 1.00 79.06 91 THR A N 1
ATOM 690 C CA . THR A 1 91 ? 26.276 -5.047 -27.700 1.00 79.06 91 THR A CA 1
ATOM 691 C C . THR A 1 91 ? 27.084 -4.342 -28.789 1.00 79.06 91 THR A C 1
ATOM 693 O O . THR A 1 91 ? 28.065 -4.909 -29.264 1.00 79.06 91 THR A O 1
ATOM 696 N N . ALA A 1 92 ? 26.739 -3.097 -29.137 1.00 78.19 92 ALA A N 1
ATOM 697 C CA . ALA A 1 92 ? 27.466 -2.307 -30.135 1.00 78.19 92 ALA A CA 1
ATOM 698 C C . ALA A 1 92 ? 28.926 -2.019 -29.729 1.00 78.19 92 ALA A C 1
ATOM 700 O O . ALA A 1 92 ? 29.820 -2.058 -30.569 1.00 78.19 92 ALA A O 1
ATOM 701 N N . ASN A 1 93 ? 29.187 -1.818 -28.434 1.00 72.75 93 ASN A N 1
ATOM 702 C CA . ASN A 1 93 ? 30.523 -1.527 -27.900 1.00 72.75 93 ASN A CA 1
ATOM 703 C C . ASN A 1 93 ? 31.316 -2.780 -27.475 1.00 72.75 93 ASN A C 1
ATOM 705 O O . ASN A 1 93 ? 32.250 -2.690 -26.673 1.00 72.75 93 ASN A O 1
ATOM 709 N N . GLY A 1 94 ? 30.943 -3.973 -27.954 1.00 70.38 94 GLY A N 1
ATOM 710 C CA . GLY A 1 94 ? 31.668 -5.216 -27.654 1.00 70.38 94 GLY A CA 1
ATOM 711 C C . GLY A 1 94 ? 31.725 -5.555 -26.158 1.00 70.38 94 GLY A C 1
ATOM 712 O O . GLY A 1 94 ? 32.712 -6.107 -25.677 1.00 70.38 94 GLY A O 1
ATOM 713 N N . GLY A 1 95 ? 30.695 -5.176 -25.397 1.00 64.56 95 GLY A N 1
ATOM 714 C CA . GLY A 1 95 ? 30.606 -5.399 -23.955 1.00 64.56 95 GLY A CA 1
ATOM 715 C C . GLY A 1 95 ? 31.277 -4.332 -23.084 1.00 64.56 95 GLY A C 1
ATOM 716 O O . GLY A 1 95 ? 31.168 -4.429 -21.861 1.00 64.56 95 GLY A O 1
ATOM 717 N N . LYS A 1 96 ? 31.925 -3.314 -23.670 1.00 60.28 96 LYS A N 1
ATOM 718 C CA . LYS A 1 96 ? 32.500 -2.183 -22.927 1.00 60.28 96 LYS A CA 1
ATOM 719 C C . LYS A 1 96 ? 31.458 -1.079 -22.738 1.00 60.28 96 LYS A C 1
ATOM 721 O O . LYS A 1 96 ? 30.910 -0.554 -23.702 1.00 60.28 96 LYS A O 1
ATOM 726 N N . THR A 1 97 ? 31.186 -0.7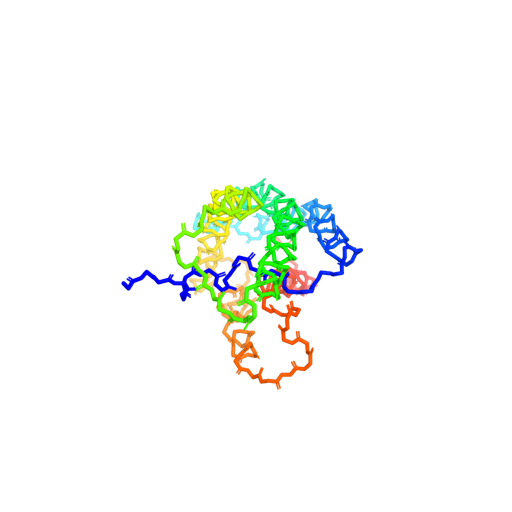12 -21.490 1.00 60.31 97 THR A N 1
ATOM 727 C CA . THR A 1 97 ? 30.435 0.506 -21.161 1.00 60.31 97 THR A CA 1
ATOM 728 C C . THR A 1 97 ? 31.334 1.713 -21.378 1.00 60.31 97 THR A C 1
ATOM 730 O O . THR A 1 97 ? 32.386 1.820 -20.750 1.00 60.31 97 THR A O 1
ATOM 733 N N . ASP A 1 98 ? 30.935 2.599 -22.286 1.00 61.28 98 ASP A N 1
ATOM 734 C CA . ASP A 1 98 ? 31.624 3.866 -22.497 1.00 61.28 98 ASP A CA 1
ATOM 735 C C . ASP A 1 98 ? 31.054 4.902 -21.521 1.00 61.28 98 ASP A C 1
ATOM 737 O O . ASP A 1 98 ? 29.968 5.441 -21.731 1.00 61.28 98 ASP A O 1
ATOM 741 N N . ASP A 1 99 ? 31.769 5.145 -20.419 1.00 56.06 99 ASP A N 1
ATOM 742 C CA . ASP A 1 99 ? 31.363 6.059 -19.336 1.00 56.06 99 ASP A CA 1
ATOM 743 C C . ASP A 1 99 ? 31.214 7.525 -19.793 1.00 56.06 99 ASP A C 1
ATOM 745 O O . ASP A 1 99 ? 30.737 8.364 -19.028 1.00 56.06 99 ASP A O 1
ATOM 749 N N . LYS A 1 100 ? 31.635 7.855 -21.023 1.00 51.88 100 LYS A N 1
ATOM 750 C CA . LYS A 1 100 ? 31.547 9.203 -21.605 1.00 51.88 100 LYS A CA 1
ATOM 751 C C . LYS A 1 100 ? 30.412 9.383 -22.616 1.00 51.88 100 LYS A C 1
ATOM 753 O O . LYS A 1 100 ? 30.240 10.495 -23.118 1.00 51.88 100 LYS A O 1
ATOM 758 N N . ALA A 1 101 ? 29.651 8.335 -22.931 1.00 58.88 101 ALA A N 1
ATOM 759 C CA . ALA A 1 101 ? 28.514 8.462 -23.834 1.00 58.88 101 ALA A CA 1
ATOM 760 C C . ALA A 1 101 ? 27.401 9.319 -23.191 1.00 58.88 101 ALA A C 1
ATOM 762 O O . ALA A 1 101 ? 27.150 9.185 -21.990 1.00 58.88 101 ALA A O 1
ATOM 763 N N . PRO A 1 102 ? 26.714 10.189 -23.959 1.00 57.31 102 PRO A N 1
ATOM 764 C CA . PRO A 1 102 ? 25.556 10.922 -23.461 1.00 57.31 102 PRO A CA 1
ATOM 765 C C . PRO A 1 102 ? 24.520 9.958 -22.886 1.00 57.31 102 PRO A C 1
ATOM 767 O O . PRO A 1 102 ? 24.232 8.918 -23.483 1.00 57.31 102 PRO A O 1
ATOM 770 N N . GLU A 1 103 ? 23.948 10.313 -21.737 1.00 64.38 103 GLU A N 1
ATOM 771 C CA . GLU A 1 103 ? 22.914 9.499 -21.109 1.00 64.38 103 GLU A CA 1
ATOM 772 C C . GLU A 1 103 ? 21.726 9.331 -22.075 1.00 64.38 103 GLU A C 1
ATOM 774 O O . GLU A 1 103 ? 21.205 10.329 -22.588 1.00 64.38 103 GLU A O 1
ATOM 779 N N . PRO A 1 104 ? 21.285 8.094 -22.364 1.00 73.31 104 PRO A N 1
ATOM 780 C CA . PRO A 1 104 ? 20.194 7.883 -23.300 1.00 73.31 104 PRO A CA 1
ATOM 781 C C . PRO A 1 104 ? 18.913 8.521 -22.751 1.00 73.31 104 PRO A C 1
ATOM 783 O O . PRO A 1 104 ? 18.552 8.319 -21.593 1.00 73.31 104 PRO A O 1
ATOM 786 N N . ALA A 1 105 ? 18.185 9.258 -23.597 1.00 81.00 105 ALA A N 1
ATOM 787 C CA . ALA A 1 105 ? 16.964 9.978 -23.212 1.00 81.00 105 ALA A CA 1
ATOM 788 C C . ALA A 1 105 ? 15.901 9.082 -22.537 1.00 81.00 105 ALA A C 1
ATOM 790 O O . ALA A 1 105 ? 15.092 9.560 -21.740 1.00 81.00 105 ALA A O 1
ATOM 791 N N . SER A 1 106 ? 15.915 7.776 -22.826 1.00 79.12 106 SER A N 1
ATOM 792 C CA . SER A 1 106 ? 15.065 6.773 -22.180 1.00 79.12 106 SER A CA 1
ATOM 793 C C . SER A 1 106 ? 15.365 6.595 -20.687 1.00 79.12 106 SER A C 1
ATOM 795 O O . SER A 1 106 ? 14.434 6.385 -19.909 1.00 79.12 106 SER A O 1
ATOM 797 N N . LEU A 1 107 ? 16.628 6.717 -20.270 1.00 79.75 107 LEU A N 1
ATOM 798 C CA . LEU A 1 107 ? 17.049 6.561 -18.878 1.00 79.75 107 LEU A CA 1
ATOM 799 C C . LEU A 1 107 ? 16.674 7.790 -18.041 1.00 79.75 107 LEU A C 1
ATOM 801 O O . LEU A 1 107 ? 16.068 7.644 -16.978 1.00 79.75 107 LEU A O 1
ATOM 805 N N . GLU A 1 108 ? 16.893 8.995 -18.570 1.00 84.94 108 GLU A N 1
ATOM 806 C CA . GLU A 1 108 ? 16.436 10.231 -17.923 1.00 84.94 108 GLU A CA 1
ATOM 807 C C . GLU A 1 108 ? 14.901 10.266 -17.801 1.00 84.94 108 GLU A C 1
ATOM 809 O O . GLU A 1 108 ? 14.354 10.676 -16.774 1.00 84.94 108 GLU A O 1
ATOM 814 N N . HIS A 1 109 ? 14.174 9.775 -18.812 1.00 86.19 109 HIS A N 1
ATOM 815 C CA . HIS A 1 109 ? 12.718 9.648 -18.735 1.00 86.19 109 HIS A CA 1
ATOM 816 C C . HIS A 1 109 ? 12.275 8.683 -17.619 1.00 86.19 109 HIS A C 1
ATOM 818 O O . HIS A 1 109 ? 11.399 9.030 -16.822 1.00 86.19 109 HIS A O 1
ATOM 824 N N . ALA A 1 110 ? 12.914 7.512 -17.502 1.00 84.69 110 ALA A N 1
ATOM 825 C CA . ALA A 1 110 ? 12.641 6.558 -16.426 1.00 84.69 110 ALA A CA 1
ATOM 826 C C . ALA A 1 110 ? 12.935 7.157 -15.038 1.00 84.69 110 ALA A C 1
ATOM 828 O O . ALA A 1 110 ? 12.118 7.031 -14.126 1.00 84.69 110 ALA A O 1
ATOM 829 N N . ARG A 1 111 ? 14.041 7.898 -14.880 1.00 84.75 111 ARG A N 1
ATOM 830 C CA . ARG A 1 111 ? 14.382 8.586 -13.622 1.00 84.75 111 ARG A CA 1
ATOM 831 C C . ARG A 1 111 ? 13.369 9.667 -13.245 1.00 84.75 111 ARG A C 1
ATOM 833 O O . ARG A 1 111 ? 13.017 9.790 -12.072 1.00 84.75 111 ARG A O 1
ATOM 840 N N . ARG A 1 112 ? 12.856 10.439 -14.210 1.00 88.94 112 ARG A N 1
ATOM 841 C CA . ARG A 1 112 ? 11.777 11.419 -13.964 1.00 88.94 112 ARG A CA 1
ATOM 842 C C . ARG A 1 112 ? 10.510 10.747 -13.449 1.00 88.94 112 ARG A C 1
ATOM 844 O O . ARG A 1 112 ? 9.947 11.210 -12.460 1.00 88.94 112 ARG A O 1
ATOM 851 N N . LEU A 1 113 ? 10.102 9.647 -14.078 1.00 88.56 113 LEU A N 1
ATOM 852 C CA . LEU A 1 113 ? 8.941 8.873 -13.638 1.00 88.56 113 LEU A CA 1
ATOM 853 C C . LEU A 1 113 ? 9.167 8.229 -12.268 1.00 88.56 113 LEU A C 1
ATOM 855 O O . LEU A 1 113 ? 8.249 8.206 -11.456 1.00 88.56 113 LEU A O 1
ATOM 859 N N . TYR A 1 114 ? 10.387 7.780 -11.971 1.00 86.31 114 TYR A N 1
ATOM 860 C CA . TYR A 1 114 ? 10.737 7.261 -10.651 1.00 86.31 114 TYR A CA 1
ATOM 861 C C . TYR A 1 114 ? 10.625 8.342 -9.573 1.00 86.31 114 TYR A C 1
ATOM 863 O O . TYR A 1 114 ? 10.016 8.111 -8.533 1.00 86.31 114 TYR A O 1
ATOM 871 N N . ARG A 1 115 ? 11.146 9.552 -9.826 1.00 90.19 115 ARG A N 1
ATOM 872 C CA . ARG A 1 115 ? 10.996 10.688 -8.900 1.00 90.19 115 ARG A CA 1
ATOM 873 C C . ARG A 1 115 ? 9.524 11.012 -8.644 1.00 90.19 115 ARG A C 1
ATOM 875 O O . ARG A 1 115 ? 9.146 11.197 -7.491 1.00 90.19 115 ARG A O 1
ATOM 882 N N . PHE A 1 116 ? 8.702 11.024 -9.693 1.00 91.38 116 PHE A N 1
ATOM 883 C CA . PHE A 1 116 ? 7.259 11.227 -9.569 1.00 91.38 116 PHE A CA 1
ATOM 884 C C . PHE A 1 116 ? 6.584 10.121 -8.742 1.00 91.38 116 PHE A C 1
ATOM 886 O O . PHE A 1 116 ? 5.838 10.423 -7.812 1.00 91.38 116 PHE A O 1
ATOM 893 N N . LEU A 1 117 ? 6.896 8.848 -9.019 1.00 89.94 117 LEU A N 1
ATOM 894 C CA . LEU A 1 117 ? 6.414 7.716 -8.225 1.00 89.94 117 LEU A CA 1
ATOM 895 C C . LEU A 1 117 ? 6.788 7.893 -6.753 1.00 89.94 117 LEU A C 1
ATOM 897 O O . LEU A 1 117 ? 5.922 7.773 -5.898 1.00 89.94 117 LEU A O 1
ATOM 901 N N . MET A 1 118 ? 8.045 8.212 -6.443 1.00 89.62 118 MET A N 1
ATOM 902 C CA . MET A 1 118 ? 8.494 8.385 -5.059 1.00 89.62 118 MET A CA 1
ATOM 903 C C . MET A 1 118 ? 7.776 9.540 -4.355 1.00 89.62 118 MET A C 1
ATOM 905 O O . MET A 1 118 ? 7.404 9.404 -3.191 1.00 89.62 118 MET A O 1
ATOM 909 N N . GLN A 1 119 ? 7.518 10.645 -5.058 1.00 92.19 119 GLN A N 1
ATOM 910 C CA . GLN A 1 119 ? 6.743 11.773 -4.530 1.00 92.19 119 GLN A CA 1
ATOM 911 C C . GLN A 1 119 ? 5.284 11.404 -4.232 1.00 92.19 119 GLN A C 1
ATOM 913 O O . GLN A 1 119 ? 4.724 11.925 -3.274 1.00 92.19 119 GLN A O 1
ATOM 918 N N . ALA A 1 120 ? 4.673 10.503 -5.007 1.00 91.50 120 ALA A N 1
ATOM 919 C CA . ALA A 1 120 ? 3.313 10.020 -4.755 1.00 91.50 120 ALA A CA 1
ATOM 920 C C . ALA A 1 120 ? 3.266 8.899 -3.698 1.00 91.50 120 ALA A C 1
ATOM 922 O O . ALA A 1 120 ? 2.380 8.863 -2.845 1.00 91.50 120 ALA A O 1
ATOM 923 N N . TRP A 1 121 ? 4.229 7.980 -3.743 1.00 90.69 121 TRP A N 1
ATOM 924 C CA . TRP A 1 121 ? 4.264 6.763 -2.937 1.00 90.69 121 TRP A CA 1
ATOM 925 C C . TRP A 1 121 ? 4.681 7.026 -1.491 1.00 90.69 121 TRP A C 1
ATOM 927 O O . TRP A 1 121 ? 4.036 6.512 -0.578 1.00 90.69 121 TRP A O 1
ATOM 937 N N . VAL A 1 122 ? 5.715 7.847 -1.258 1.00 92.31 122 VAL A N 1
ATOM 938 C CA . VAL A 1 122 ? 6.231 8.105 0.099 1.00 92.31 122 VAL A CA 1
ATOM 939 C C . VAL A 1 122 ? 5.160 8.709 1.014 1.00 92.31 122 VAL A C 1
ATOM 941 O O . VAL A 1 122 ? 4.977 8.172 2.107 1.00 92.31 122 VAL A O 1
ATOM 944 N N . PRO A 1 123 ? 4.402 9.750 0.615 1.00 93.38 123 PRO A N 1
ATOM 945 C CA . PRO A 1 123 ? 3.330 10.280 1.454 1.00 93.38 123 PRO A CA 1
ATOM 946 C C . PRO A 1 123 ? 2.210 9.262 1.692 1.00 93.38 123 PRO A C 1
ATOM 948 O O . PRO A 1 123 ? 1.763 9.107 2.827 1.00 93.38 123 PRO A O 1
ATOM 951 N N . ALA A 1 124 ? 1.788 8.531 0.653 1.00 91.75 124 ALA A N 1
ATOM 952 C CA . ALA A 1 124 ? 0.716 7.543 0.759 1.00 91.75 124 ALA A CA 1
ATOM 953 C C . ALA A 1 124 ? 1.069 6.422 1.752 1.00 91.75 124 ALA A C 1
ATOM 955 O O . ALA A 1 124 ? 0.300 6.130 2.672 1.00 91.75 124 ALA A O 1
ATOM 956 N N . VAL A 1 125 ? 2.259 5.832 1.611 1.00 90.62 125 VAL A N 1
ATOM 957 C CA . VAL A 1 125 ? 2.739 4.760 2.494 1.00 90.62 125 VAL A CA 1
ATOM 958 C C . VAL A 1 125 ? 3.095 5.289 3.876 1.00 90.62 125 VAL A C 1
ATOM 960 O O . VAL A 1 125 ? 2.776 4.634 4.867 1.00 90.62 125 VAL A O 1
ATOM 963 N N . GLY A 1 126 ? 3.700 6.473 3.969 1.00 92.81 126 GLY A N 1
ATOM 964 C CA . GLY A 1 126 ? 4.039 7.106 5.241 1.00 92.81 126 GLY A CA 1
ATOM 965 C C . GLY A 1 126 ? 2.803 7.338 6.107 1.00 92.81 126 GLY A C 1
ATOM 966 O O . GLY A 1 126 ? 2.754 6.876 7.245 1.00 92.81 126 GLY A O 1
ATOM 967 N N . LEU A 1 127 ? 1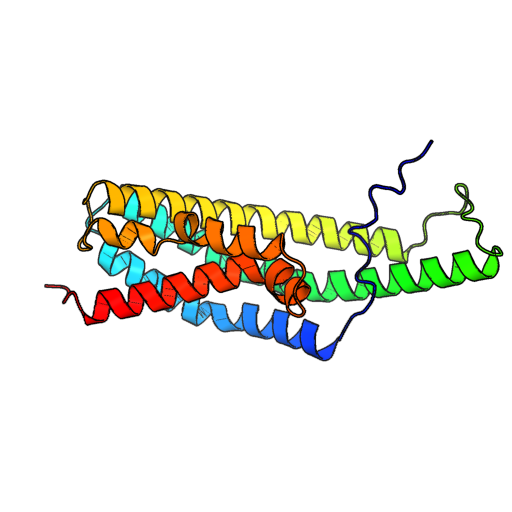.766 7.969 5.549 1.00 95.38 127 LEU A N 1
ATOM 968 C CA . LEU A 1 127 ? 0.508 8.220 6.260 1.00 95.38 127 LEU A CA 1
ATOM 969 C C . LEU A 1 127 ? -0.228 6.924 6.606 1.00 95.38 127 LEU A C 1
ATOM 971 O O . LEU A 1 127 ? -0.727 6.787 7.721 1.00 95.38 127 LEU A O 1
ATOM 975 N N . THR A 1 128 ? -0.229 5.946 5.697 1.00 92.56 128 THR A N 1
ATOM 976 C CA . THR A 1 128 ? -0.826 4.628 5.956 1.00 92.56 128 THR A CA 1
ATOM 977 C C . THR A 1 128 ? -0.124 3.918 7.117 1.00 92.56 128 THR A C 1
ATOM 979 O O . THR A 1 128 ? -0.772 3.418 8.034 1.00 92.56 128 THR A O 1
ATOM 982 N N . THR A 1 129 ? 1.210 3.933 7.126 1.00 91.94 129 THR A N 1
ATOM 983 C CA . THR A 1 129 ? 2.025 3.303 8.172 1.00 91.94 129 THR A CA 1
ATOM 984 C C . THR A 1 129 ? 1.815 3.986 9.521 1.00 91.94 129 THR A C 1
ATOM 986 O O . THR A 1 129 ? 1.621 3.307 10.528 1.00 91.94 129 THR A O 1
ATOM 989 N N . LEU A 1 130 ? 1.794 5.322 9.552 1.00 94.94 130 LEU A N 1
ATOM 990 C CA . LEU A 1 130 ? 1.477 6.080 10.764 1.00 94.94 130 LEU A CA 1
ATOM 991 C C . LEU A 1 130 ? 0.065 5.762 11.270 1.00 94.94 130 LEU A C 1
ATOM 993 O O . LEU A 1 130 ? -0.115 5.527 12.464 1.00 94.94 130 LEU A O 1
ATOM 997 N N . GLY A 1 131 ? -0.916 5.678 10.367 1.00 94.19 131 GLY A N 1
ATOM 998 C CA . GLY A 1 131 ? -2.278 5.263 10.692 1.00 94.19 131 GLY A CA 1
ATOM 999 C C . GLY A 1 131 ? -2.322 3.892 11.367 1.00 94.19 131 GLY A C 1
ATOM 1000 O O . GLY A 1 131 ? -2.924 3.749 12.431 1.00 94.19 131 GLY A O 1
ATOM 1001 N N . TRP A 1 132 ? -1.613 2.900 10.818 1.00 92.50 132 TRP A N 1
ATOM 1002 C CA . TRP A 1 132 ? -1.495 1.579 11.438 1.00 92.50 132 TRP A CA 1
ATOM 1003 C C . TRP A 1 132 ? -0.862 1.627 12.829 1.00 92.50 132 TRP A C 1
ATOM 1005 O O . TRP A 1 132 ? -1.373 0.983 13.741 1.00 92.50 132 TRP A O 1
ATOM 1015 N N . ILE A 1 133 ? 0.214 2.396 13.019 1.00 93.12 133 ILE A N 1
ATOM 1016 C CA . ILE A 1 133 ? 0.882 2.522 14.323 1.00 93.12 133 ILE A CA 1
ATOM 1017 C C . ILE A 1 133 ? -0.080 3.084 15.377 1.00 93.12 133 ILE A C 1
ATOM 1019 O O . ILE A 1 133 ? -0.165 2.542 16.478 1.00 93.12 133 ILE A O 1
ATOM 1023 N N . LEU A 1 134 ? -0.845 4.129 15.047 1.00 93.81 134 LEU A N 1
ATOM 1024 C CA . LEU A 1 134 ? -1.825 4.700 15.977 1.00 93.81 134 LEU A CA 1
ATOM 1025 C C . LEU A 1 134 ? -2.935 3.701 16.331 1.00 93.81 134 LEU A C 1
ATOM 1027 O O . LEU A 1 134 ? -3.333 3.605 17.492 1.00 93.81 134 LEU A O 1
ATOM 1031 N N . ILE A 1 135 ? -3.387 2.903 15.362 1.00 90.62 135 ILE A N 1
ATOM 1032 C CA . ILE A 1 135 ? -4.359 1.831 15.606 1.00 90.62 135 ILE A CA 1
ATOM 1033 C C . ILE A 1 135 ? -3.771 0.765 16.535 1.00 90.62 135 ILE A C 1
ATOM 1035 O O . ILE A 1 135 ? -4.442 0.351 17.478 1.00 90.62 135 ILE A O 1
ATOM 1039 N N . CYS A 1 136 ? -2.511 0.367 16.342 1.00 90.69 136 CYS A N 1
ATOM 1040 C CA . CYS A 1 136 ? -1.819 -0.550 17.249 1.00 90.69 136 CYS A CA 1
ATOM 1041 C C . CYS A 1 136 ? -1.775 -0.016 18.685 1.00 90.69 136 CYS A C 1
ATOM 1043 O O . CYS A 1 136 ? -2.034 -0.762 19.627 1.00 90.69 136 CYS A O 1
ATOM 1045 N N . ILE A 1 137 ? -1.489 1.277 18.865 1.00 91.31 137 ILE A N 1
ATOM 1046 C CA . ILE A 1 137 ? -1.472 1.923 20.185 1.00 91.31 137 ILE A CA 1
ATOM 1047 C C . ILE A 1 137 ? -2.874 1.906 20.817 1.00 91.31 137 ILE A C 1
ATOM 1049 O O . ILE A 1 137 ? -3.021 1.574 21.997 1.00 91.31 137 ILE A O 1
ATOM 1053 N N . ALA A 1 138 ? -3.918 2.209 20.042 1.00 90.44 138 ALA A N 1
ATOM 1054 C CA . ALA A 1 138 ? -5.302 2.153 20.513 1.00 90.44 138 ALA A CA 1
ATOM 1055 C C . ALA A 1 138 ? -5.711 0.726 20.938 1.00 90.44 138 ALA A C 1
ATOM 1057 O O . ALA A 1 138 ? -6.253 0.539 22.028 1.00 90.44 138 ALA A O 1
ATOM 1058 N N . LEU A 1 139 ? -5.388 -0.290 20.130 1.00 88.62 139 LEU A N 1
ATOM 1059 C CA . LEU A 1 139 ? -5.664 -1.698 20.440 1.00 88.62 139 LEU A CA 1
ATOM 1060 C C . LEU A 1 139 ? -4.885 -2.176 21.675 1.00 88.62 139 LEU A C 1
ATOM 1062 O O . LEU A 1 139 ? -5.458 -2.783 22.579 1.00 88.62 139 LEU A O 1
ATOM 1066 N N . GLY A 1 140 ? -3.585 -1.875 21.744 1.00 87.69 140 GLY A N 1
ATOM 1067 C CA . GLY A 1 140 ? -2.708 -2.298 22.838 1.00 87.69 140 GLY A CA 1
ATOM 1068 C C . GLY A 1 140 ? -3.074 -1.665 24.182 1.00 87.69 140 GLY A C 1
ATOM 1069 O O . GLY A 1 140 ? -3.043 -2.339 25.212 1.00 87.69 140 GLY A O 1
ATOM 1070 N N . SER A 1 141 ? -3.506 -0.401 24.177 1.00 88.62 141 SER A N 1
ATOM 1071 C CA . SER A 1 141 ? -4.005 0.275 25.383 1.00 88.62 141 SER A CA 1
ATOM 1072 C C . SER A 1 141 ? -5.347 -0.285 25.877 1.00 88.62 141 SER A C 1
ATOM 1074 O O . SER A 1 141 ? -5.693 -0.125 27.047 1.00 88.62 141 SER A O 1
ATOM 1076 N N . GLY A 1 142 ? -6.082 -1.023 25.037 1.00 83.69 142 GLY A N 1
ATOM 1077 C CA . GLY A 1 142 ? -7.441 -1.475 25.338 1.00 83.69 142 GLY A CA 1
ATOM 1078 C C . GLY A 1 142 ? -8.484 -0.362 25.213 1.00 83.69 142 GLY A C 1
ATOM 1079 O O . GLY A 1 142 ? -9.586 -0.509 25.723 1.00 83.69 142 GLY A O 1
ATOM 1080 N N . ALA A 1 143 ? -8.161 0.738 24.527 1.00 82.00 143 ALA A N 1
ATOM 1081 C CA . ALA A 1 143 ? -9.070 1.862 24.303 1.00 82.00 143 ALA A CA 1
ATOM 1082 C C . ALA A 1 143 ? -10.092 1.598 23.175 1.00 82.00 143 ALA A C 1
ATOM 1084 O O . ALA A 1 143 ? -10.618 2.533 22.579 1.00 82.00 143 ALA A O 1
ATOM 1085 N N . THR A 1 144 ? -10.336 0.335 22.820 1.00 83.19 144 THR A N 1
ATOM 1086 C CA . THR A 1 144 ? -11.147 -0.068 21.659 1.00 83.19 144 THR A CA 1
ATOM 1087 C C . THR A 1 144 ? -12.077 -1.212 22.037 1.00 83.19 144 THR A C 1
ATOM 1089 O O . THR A 1 144 ? -11.838 -1.891 23.032 1.00 83.19 144 THR A O 1
ATOM 1092 N N . ALA A 1 145 ? -13.083 -1.481 21.203 1.00 78.06 145 ALA A N 1
ATOM 1093 C CA . ALA A 1 145 ? -13.990 -2.615 21.392 1.00 78.06 145 ALA A CA 1
ATOM 1094 C C . ALA A 1 145 ? -13.318 -3.994 21.203 1.00 78.06 145 ALA A C 1
ATOM 1096 O O . ALA A 1 145 ? -13.897 -5.017 21.562 1.00 78.06 145 ALA A O 1
ATOM 1097 N N . PHE A 1 146 ? -12.107 -4.049 20.636 1.00 79.06 146 PHE A N 1
ATOM 1098 C CA . PHE A 1 146 ? -11.418 -5.309 20.384 1.00 79.06 146 PHE A CA 1
ATOM 1099 C C . PHE A 1 146 ? -10.567 -5.778 21.563 1.00 79.06 146 PHE A C 1
ATOM 1101 O O . PHE A 1 146 ? -9.968 -4.970 22.278 1.00 79.06 146 PHE A O 1
ATOM 1108 N N . PRO A 1 147 ? -10.420 -7.105 21.729 1.00 82.38 147 PRO A N 1
ATOM 1109 C CA . PRO A 1 147 ? -9.497 -7.654 22.706 1.00 82.38 147 PRO A CA 1
ATOM 1110 C C . PRO A 1 147 ? -8.050 -7.329 22.317 1.00 82.38 147 PRO A C 1
ATOM 1112 O O . PRO A 1 147 ? -7.693 -7.342 21.138 1.00 82.38 147 PRO A O 1
ATOM 1115 N N . ARG A 1 148 ? -7.181 -7.114 23.310 1.00 85.06 148 ARG A N 1
ATOM 1116 C CA . ARG A 1 148 ? -5.774 -6.713 23.098 1.00 85.06 148 ARG A CA 1
ATOM 1117 C C . ARG A 1 148 ? -4.972 -7.671 22.209 1.00 85.06 148 ARG A C 1
ATOM 1119 O O . ARG A 1 148 ? -4.061 -7.233 21.517 1.00 85.06 148 ARG A O 1
ATOM 1126 N N . TRP A 1 149 ? -5.317 -8.962 22.181 1.00 84.75 149 TRP A N 1
ATOM 1127 C CA . TRP A 1 149 ? -4.640 -9.945 21.322 1.00 84.75 149 TRP A CA 1
ATOM 1128 C C . TRP A 1 149 ? -4.825 -9.660 19.823 1.00 84.75 149 TRP A C 1
ATOM 1130 O O . TRP A 1 149 ? -3.984 -10.073 19.026 1.00 84.75 149 TRP A O 1
ATOM 1140 N N . SER A 1 150 ? -5.865 -8.908 19.434 1.00 84.44 150 SER A N 1
ATOM 1141 C CA . SER A 1 150 ? -6.073 -8.460 18.046 1.00 84.44 150 SER A CA 1
ATOM 1142 C C . SER A 1 150 ? -4.906 -7.626 17.505 1.00 84.44 150 SER A C 1
ATOM 1144 O O . SER A 1 150 ? -4.723 -7.554 16.292 1.00 84.44 150 SER A O 1
ATOM 1146 N N . LEU A 1 151 ? -4.051 -7.085 18.384 1.00 86.62 151 LEU A N 1
ATOM 1147 C CA . LEU A 1 151 ? -2.785 -6.450 18.024 1.00 86.62 151 LEU A CA 1
ATOM 1148 C C . LEU A 1 151 ? -1.903 -7.357 17.148 1.00 86.62 151 LEU A C 1
ATOM 1150 O O . LEU A 1 151 ? -1.259 -6.871 16.223 1.00 86.62 151 LEU A O 1
ATOM 1154 N N . LEU A 1 152 ? -1.915 -8.674 17.382 1.00 86.00 152 LEU A N 1
ATOM 1155 C CA . LEU A 1 152 ? -1.146 -9.647 16.593 1.00 86.00 152 LEU A CA 1
ATOM 1156 C C . LEU A 1 152 ? -1.582 -9.708 15.126 1.00 86.00 152 LEU A C 1
ATOM 1158 O O . LEU A 1 152 ? -0.833 -10.164 14.265 1.00 86.00 152 LEU A O 1
ATOM 1162 N N . LEU A 1 153 ? -2.802 -9.253 14.846 1.00 83.69 153 LEU A N 1
ATOM 1163 C CA . LEU A 1 153 ? -3.373 -9.244 13.512 1.00 83.69 153 LEU A CA 1
ATOM 1164 C C . LEU A 1 153 ? -3.098 -7.933 12.767 1.00 83.69 153 LEU A C 1
ATOM 1166 O O . LEU A 1 153 ? -3.419 -7.833 11.591 1.00 83.69 153 LEU A O 1
ATOM 1170 N N . THR A 1 154 ? -2.486 -6.942 13.416 1.00 86.25 154 THR A N 1
ATOM 1171 C CA . THR A 1 154 ? -2.265 -5.625 12.812 1.00 86.25 154 THR A CA 1
ATOM 1172 C C . THR A 1 154 ? -1.125 -5.624 11.789 1.00 86.25 154 THR A C 1
ATOM 1174 O O . THR A 1 154 ? -0.151 -6.371 11.943 1.00 86.25 154 THR A O 1
ATOM 1177 N N . PRO A 1 155 ? -1.178 -4.731 10.782 1.00 85.50 155 PRO A N 1
ATOM 1178 C CA . PRO A 1 155 ? -0.163 -4.623 9.741 1.00 85.50 155 PRO A CA 1
ATOM 1179 C C . PRO A 1 155 ? 1.288 -4.535 10.233 1.00 85.50 155 PRO A C 1
ATOM 1181 O O . PRO A 1 155 ? 2.115 -5.276 9.705 1.00 85.50 155 PRO A O 1
ATOM 1184 N N . PRO A 1 156 ? 1.648 -3.720 11.249 1.00 85.38 156 PRO A N 1
ATOM 1185 C CA . PRO A 1 156 ? 3.042 -3.609 11.680 1.00 85.38 156 PRO A CA 1
ATOM 1186 C C . PRO A 1 156 ? 3.576 -4.901 12.308 1.00 85.38 156 PRO A C 1
ATOM 1188 O O . PRO A 1 156 ? 4.740 -5.240 12.114 1.00 85.38 156 PRO A O 1
ATOM 1191 N N . VAL A 1 157 ? 2.727 -5.644 13.026 1.00 84.56 157 VAL A N 1
ATOM 1192 C CA . VAL A 1 157 ? 3.110 -6.922 13.645 1.00 84.56 157 VAL A CA 1
ATOM 1193 C C . VAL A 1 157 ? 3.192 -8.023 12.590 1.00 84.56 157 VAL A C 1
ATOM 1195 O O . VAL A 1 157 ? 4.153 -8.791 12.559 1.00 84.56 157 VAL A O 1
ATOM 1198 N N . GLN A 1 158 ? 2.225 -8.064 11.673 1.00 83.75 158 GLN A N 1
ATOM 1199 C CA . GLN A 1 158 ? 2.213 -9.027 10.575 1.00 83.75 158 GLN A CA 1
ATOM 1200 C C . GLN A 1 158 ? 3.310 -8.771 9.540 1.00 83.75 158 GLN A C 1
ATOM 1202 O O . GLN A 1 158 ? 3.754 -9.713 8.895 1.00 83.75 158 GLN A O 1
ATOM 1207 N N . ALA A 1 159 ? 3.785 -7.538 9.369 1.00 82.50 159 ALA A N 1
ATOM 1208 C CA . ALA A 1 159 ? 4.824 -7.226 8.390 1.00 82.50 159 ALA A CA 1
ATOM 1209 C C . ALA A 1 159 ? 6.126 -8.010 8.633 1.00 82.50 159 ALA A C 1
ATOM 1211 O O . ALA A 1 159 ? 6.813 -8.344 7.671 1.00 82.50 159 ALA A O 1
ATOM 1212 N N . ALA A 1 160 ? 6.450 -8.354 9.885 1.00 81.12 160 ALA A N 1
ATOM 1213 C CA . ALA A 1 160 ? 7.673 -9.074 10.238 1.00 81.12 160 ALA A CA 1
ATOM 1214 C C . ALA A 1 160 ? 7.793 -10.471 9.582 1.00 81.12 160 ALA A C 1
ATOM 1216 O O . ALA A 1 160 ? 8.790 -10.699 8.890 1.00 81.12 160 ALA A O 1
ATOM 1217 N N . PRO A 1 161 ? 6.824 -11.404 9.716 1.00 80.38 161 PRO A N 1
ATOM 1218 C CA . PRO A 1 161 ? 6.902 -12.702 9.040 1.00 80.38 161 PRO A CA 1
ATOM 1219 C C . PRO A 1 161 ? 6.906 -12.576 7.512 1.00 80.38 161 PRO A C 1
ATOM 1221 O O . PRO A 1 161 ? 7.654 -13.288 6.842 1.00 80.38 161 PRO A O 1
ATOM 1224 N N . TRP A 1 162 ? 6.143 -11.635 6.946 1.00 78.69 162 TRP A N 1
ATOM 1225 C CA . TRP A 1 162 ? 6.151 -11.407 5.499 1.00 78.69 162 TRP A CA 1
ATOM 1226 C C . TRP A 1 162 ? 7.491 -10.848 5.005 1.00 78.69 162 TRP A C 1
ATOM 1228 O O . TRP A 1 162 ? 7.981 -11.252 3.954 1.00 78.69 162 TRP A O 1
ATOM 1238 N N . TYR A 1 163 ? 8.131 -9.976 5.782 1.00 79.31 163 TYR A N 1
ATOM 1239 C CA . TYR A 1 163 ? 9.473 -9.479 5.491 1.00 79.31 163 TYR A CA 1
ATOM 1240 C C . TYR A 1 163 ? 10.545 -10.565 5.641 1.00 79.31 163 TYR A C 1
ATOM 1242 O O . TYR A 1 163 ? 11.496 -10.608 4.869 1.00 79.31 163 TYR A O 1
ATOM 1250 N N .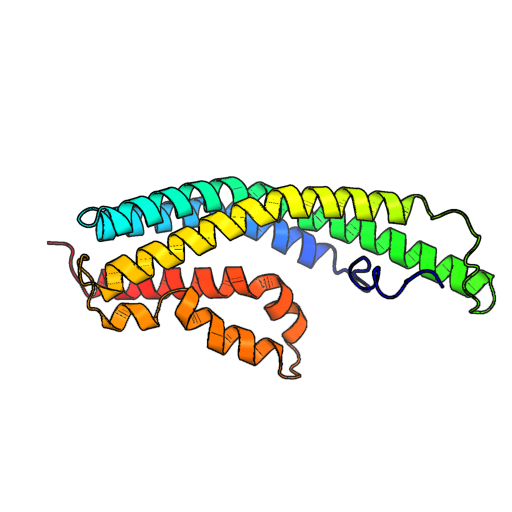 ALA A 1 164 ? 10.407 -11.482 6.600 1.00 81.75 164 ALA A N 1
ATOM 1251 C CA . ALA A 1 164 ? 11.317 -12.619 6.712 1.00 81.75 164 ALA A CA 1
ATOM 1252 C C . ALA A 1 164 ? 11.240 -13.526 5.467 1.00 81.75 164 ALA A C 1
ATOM 1254 O O . ALA A 1 164 ? 12.270 -13.985 4.971 1.00 81.75 164 ALA A O 1
ATOM 1255 N N . LEU A 1 165 ? 10.041 -13.720 4.905 1.00 78.38 165 LEU A N 1
ATOM 1256 C CA . LEU A 1 165 ? 9.831 -14.510 3.688 1.00 78.38 165 LEU A CA 1
ATOM 1257 C C . LEU A 1 165 ? 10.542 -13.926 2.458 1.00 78.38 165 LEU A C 1
ATOM 1259 O O . LEU A 1 165 ? 11.073 -14.695 1.660 1.00 78.38 165 LEU A O 1
ATOM 1263 N N . THR A 1 166 ? 10.638 -12.598 2.307 1.00 74.06 166 THR A N 1
ATOM 1264 C CA . THR A 1 166 ? 11.368 -11.980 1.173 1.00 74.06 166 THR A CA 1
ATOM 1265 C C . THR A 1 166 ? 12.873 -12.283 1.198 1.00 74.06 166 THR A C 1
ATOM 1267 O O . THR A 1 166 ? 13.551 -12.265 0.163 1.00 74.06 166 THR A O 1
ATOM 1270 N N . ARG A 1 167 ? 13.423 -12.621 2.372 1.00 79.19 167 ARG A N 1
ATOM 1271 C CA . ARG A 1 167 ? 14.834 -13.001 2.533 1.00 79.19 167 ARG A CA 1
ATOM 1272 C C . ARG A 1 167 ? 15.128 -14.426 2.064 1.00 79.19 167 ARG A C 1
ATOM 1274 O O . ARG A 1 167 ? 16.281 -14.715 1.753 1.00 79.19 167 ARG A O 1
ATOM 1281 N N . LEU A 1 168 ? 14.116 -15.285 1.949 1.00 78.19 168 LEU A N 1
ATOM 1282 C CA . LEU A 1 168 ? 14.276 -16.665 1.495 1.00 78.19 168 LEU A CA 1
ATOM 1283 C C . LEU A 1 168 ? 14.236 -16.760 -0.043 1.00 78.19 168 LEU A C 1
ATOM 1285 O O . LEU A 1 168 ? 13.506 -16.009 -0.695 1.00 78.19 168 LEU A O 1
ATOM 1289 N N . PRO A 1 169 ? 15.012 -17.663 -0.666 1.00 76.12 169 PRO A N 1
ATOM 1290 C CA . PRO A 1 169 ? 14.872 -17.962 -2.086 1.00 76.12 169 PRO A CA 1
ATOM 1291 C C . PRO A 1 169 ? 13.653 -18.869 -2.308 1.00 76.12 169 PRO A C 1
ATOM 1293 O O . PRO A 1 169 ? 13.638 -20.017 -1.875 1.00 76.12 169 PRO A O 1
ATOM 1296 N N . TYR A 1 170 ? 12.620 -18.368 -2.988 1.00 74.31 170 TYR A N 1
ATOM 1297 C CA . TYR A 1 170 ? 11.441 -19.154 -3.366 1.00 74.31 170 TYR A CA 1
ATOM 1298 C C . TYR A 1 170 ? 10.825 -18.610 -4.673 1.00 74.31 170 TYR A C 1
ATOM 1300 O O . TYR A 1 170 ? 11.010 -17.432 -4.996 1.00 74.31 170 TYR A O 1
ATOM 1308 N N . PRO A 1 171 ? 10.090 -19.433 -5.448 1.00 59.78 171 PRO A N 1
ATOM 1309 C CA . PRO A 1 171 ? 9.655 -19.081 -6.807 1.00 59.78 171 PRO A CA 1
ATOM 1310 C C . PRO A 1 171 ? 8.689 -17.886 -6.893 1.00 59.78 171 PRO A C 1
ATOM 1312 O O . PRO A 1 171 ? 8.588 -17.256 -7.941 1.00 59.78 171 PRO A O 1
ATOM 1315 N N . GLY A 1 172 ? 8.006 -17.532 -5.801 1.00 62.47 172 GLY A N 1
ATOM 1316 C CA . GLY A 1 172 ? 7.093 -16.384 -5.730 1.00 62.47 172 GLY A CA 1
ATOM 1317 C C . GLY A 1 172 ? 7.737 -15.071 -5.270 1.00 62.47 172 GLY A C 1
ATOM 1318 O O . GLY A 1 172 ? 7.034 -14.071 -5.151 1.00 62.47 172 GLY A O 1
ATOM 1319 N N . LYS A 1 173 ? 9.051 -15.045 -5.009 1.00 61.19 173 LYS A N 1
ATOM 1320 C CA . LYS A 1 173 ? 9.748 -13.893 -4.414 1.00 61.19 173 LYS A CA 1
ATOM 1321 C C . LYS A 1 173 ? 9.486 -12.547 -5.110 1.00 61.19 173 LYS A C 1
ATOM 1323 O O . LYS A 1 173 ? 9.111 -11.607 -4.412 1.00 61.19 173 LYS A O 1
ATOM 1328 N N . PRO A 1 174 ? 9.556 -12.437 -6.453 1.00 61.25 174 PRO A N 1
ATOM 1329 C CA . PRO A 1 174 ? 9.290 -11.167 -7.133 1.00 61.25 174 PRO A CA 1
ATOM 1330 C C . PRO A 1 174 ? 7.855 -10.651 -6.950 1.00 61.25 174 PRO A C 1
ATOM 1332 O O . PRO A 1 174 ? 7.616 -9.451 -7.057 1.00 61.25 174 PRO A O 1
ATOM 1335 N N . LEU A 1 175 ? 6.891 -11.545 -6.691 1.00 60.44 175 LEU A N 1
ATOM 1336 C CA . LEU A 1 175 ? 5.497 -11.171 -6.446 1.00 60.44 175 LEU A CA 1
ATOM 1337 C C . LEU A 1 175 ? 5.330 -10.583 -5.042 1.00 60.44 175 LEU A C 1
ATOM 1339 O O . LEU A 1 175 ? 4.647 -9.576 -4.884 1.00 60.44 175 LEU A O 1
ATOM 1343 N N . LEU A 1 176 ? 5.973 -11.183 -4.036 1.00 64.25 176 LEU A N 1
ATOM 1344 C CA . LEU A 1 176 ? 5.901 -10.702 -2.656 1.00 64.25 176 LEU A CA 1
ATOM 1345 C C . LEU A 1 176 ? 6.654 -9.385 -2.474 1.00 64.25 176 LEU A C 1
ATOM 1347 O O . LEU A 1 176 ? 6.129 -8.495 -1.816 1.00 64.25 176 LEU A O 1
ATOM 1351 N N . ASP A 1 177 ? 7.827 -9.224 -3.093 1.00 64.75 177 ASP A N 1
ATOM 1352 C CA . ASP A 1 177 ? 8.637 -8.004 -2.964 1.00 64.75 177 ASP A CA 1
ATOM 1353 C C . ASP A 1 177 ? 7.878 -6.756 -3.453 1.00 64.75 177 ASP A C 1
ATOM 1355 O O . ASP A 1 177 ? 7.948 -5.698 -2.830 1.00 64.75 177 ASP A O 1
ATOM 1359 N N . GLY A 1 178 ? 7.096 -6.888 -4.532 1.00 65.31 178 GLY A N 1
ATOM 1360 C CA . GLY A 1 178 ? 6.291 -5.794 -5.086 1.00 65.31 178 GLY A CA 1
ATOM 1361 C C . GLY A 1 178 ? 4.904 -5.617 -4.455 1.00 65.31 178 GLY A C 1
ATOM 1362 O O . GLY A 1 178 ? 4.301 -4.557 -4.610 1.00 65.31 178 GLY A O 1
ATOM 1363 N N . ALA A 1 179 ? 4.379 -6.630 -3.757 1.00 73.06 179 ALA A N 1
ATOM 1364 C CA . ALA A 1 179 ? 3.013 -6.630 -3.221 1.00 73.06 179 ALA A CA 1
ATOM 1365 C C . ALA A 1 179 ? 2.938 -6.718 -1.689 1.00 73.06 179 ALA A C 1
ATOM 1367 O O . ALA A 1 179 ? 1.835 -6.772 -1.149 1.00 73.06 179 ALA A O 1
ATOM 1368 N N . LEU A 1 180 ? 4.075 -6.709 -0.985 1.00 79.81 180 LEU A N 1
ATOM 1369 C CA . LEU A 1 180 ? 4.171 -6.924 0.462 1.00 79.81 180 LEU A CA 1
ATOM 1370 C C . LEU A 1 180 ? 3.155 -6.096 1.255 1.00 79.81 180 LEU A C 1
ATOM 1372 O O . LEU A 1 180 ? 2.349 -6.647 1.999 1.00 79.81 180 LEU A O 1
ATOM 1376 N N . LEU A 1 181 ? 3.160 -4.775 1.059 1.00 79.81 181 LEU A N 1
ATOM 1377 C CA . LEU A 1 181 ? 2.264 -3.866 1.776 1.00 79.81 181 LEU A CA 1
ATOM 1378 C C . LEU A 1 181 ? 0.791 -4.151 1.469 1.00 79.81 181 LEU A C 1
ATOM 1380 O O . LEU A 1 181 ? -0.036 -4.090 2.372 1.00 79.81 181 LEU A O 1
ATOM 1384 N N . ASN A 1 182 ? 0.470 -4.519 0.227 1.00 81.19 182 ASN A N 1
ATOM 1385 C CA . ASN A 1 182 ? -0.893 -4.860 -0.179 1.00 81.19 182 ASN A CA 1
ATOM 1386 C C . ASN A 1 182 ? -1.355 -6.176 0.452 1.00 81.19 182 ASN A C 1
ATOM 1388 O O . ASN A 1 182 ? -2.497 -6.272 0.889 1.00 81.19 182 ASN A O 1
ATOM 1392 N N . ILE A 1 183 ? -0.470 -7.171 0.536 1.00 79.94 183 ILE A N 1
ATOM 1393 C CA . ILE A 1 183 ? -0.753 -8.455 1.187 1.00 79.94 183 ILE A CA 1
ATOM 1394 C C . ILE A 1 183 ? -0.996 -8.237 2.675 1.00 79.94 183 ILE A C 1
ATOM 1396 O O . ILE A 1 183 ? -2.000 -8.707 3.199 1.00 79.94 183 ILE A O 1
ATOM 1400 N N . VAL A 1 184 ? -0.131 -7.470 3.340 1.00 84.88 184 VAL A N 1
ATOM 1401 C CA . VAL A 1 184 ? -0.311 -7.107 4.749 1.00 84.88 184 VAL A CA 1
ATOM 1402 C C . VAL A 1 184 ? -1.654 -6.392 4.954 1.00 84.88 184 VAL A C 1
ATOM 1404 O O . VAL A 1 184 ? -2.403 -6.745 5.862 1.00 84.88 184 VAL A O 1
ATOM 1407 N N . ASN A 1 185 ? -2.005 -5.443 4.080 1.00 82.94 185 ASN A N 1
ATOM 1408 C CA . ASN A 1 185 ? -3.290 -4.742 4.147 1.00 82.94 185 ASN A CA 1
ATOM 1409 C C . ASN A 1 185 ? -4.487 -5.680 3.942 1.00 82.94 185 ASN A C 1
ATOM 1411 O O . ASN A 1 185 ? -5.494 -5.558 4.635 1.00 82.94 185 ASN A O 1
ATOM 1415 N N . LEU A 1 186 ? -4.385 -6.620 2.999 1.00 82.44 186 LEU A N 1
ATOM 1416 C CA . LEU A 1 186 ? -5.434 -7.594 2.715 1.00 82.44 186 LEU A CA 1
ATOM 1417 C C . LEU A 1 186 ? -5.645 -8.542 3.897 1.00 82.44 186 LEU A C 1
ATOM 1419 O O . LEU A 1 186 ? -6.780 -8.744 4.321 1.00 82.44 186 LEU A O 1
ATOM 1423 N N . VAL A 1 187 ? -4.564 -9.103 4.441 1.00 83.81 187 VAL A N 1
ATOM 1424 C CA . VAL A 1 187 ? -4.627 -9.994 5.606 1.00 83.81 187 VAL A CA 1
ATOM 1425 C C . VAL A 1 187 ? -5.234 -9.253 6.789 1.00 83.81 187 VAL A C 1
ATOM 1427 O O . VAL A 1 187 ? -6.106 -9.799 7.463 1.00 83.81 187 VAL A O 1
ATOM 1430 N N . TRP A 1 188 ? -4.846 -7.996 6.997 1.00 85.12 188 TRP A N 1
ATOM 1431 C CA . TRP A 1 188 ? -5.445 -7.156 8.021 1.00 85.12 188 TRP A CA 1
ATOM 1432 C C . TRP A 1 188 ? -6.941 -6.931 7.796 1.00 85.12 188 TRP A C 1
ATOM 1434 O O . TRP A 1 188 ? -7.728 -7.163 8.708 1.00 85.12 188 TRP A O 1
ATOM 1444 N N . ALA A 1 189 ? -7.359 -6.554 6.587 1.00 81.69 189 ALA A N 1
ATOM 1445 C CA . ALA A 1 189 ? -8.770 -6.355 6.266 1.00 81.69 189 ALA A CA 1
ATOM 1446 C C . ALA A 1 189 ? -9.600 -7.630 6.505 1.00 81.69 189 ALA A C 1
ATOM 1448 O O . ALA A 1 189 ? -10.668 -7.570 7.114 1.00 81.69 189 ALA A O 1
ATOM 1449 N N . VAL A 1 190 ? -9.090 -8.795 6.092 1.00 83.31 190 VAL A N 1
ATOM 1450 C CA . VAL A 1 190 ? -9.735 -10.098 6.326 1.00 83.31 190 VAL A CA 1
ATOM 1451 C C . VAL A 1 190 ? -9.803 -10.421 7.818 1.00 83.31 190 VAL A C 1
ATOM 1453 O O . VAL A 1 190 ? -10.851 -10.835 8.313 1.00 83.31 190 VAL A O 1
ATOM 1456 N N . ALA A 1 191 ? -8.712 -10.206 8.552 1.00 83.25 191 ALA A N 1
ATOM 1457 C CA . ALA A 1 191 ? -8.662 -10.426 9.990 1.00 83.25 191 ALA A CA 1
ATOM 1458 C C . ALA A 1 191 ? -9.666 -9.528 10.728 1.00 83.25 191 ALA A C 1
ATOM 1460 O O . ALA A 1 191 ? -10.379 -9.990 11.614 1.00 83.25 191 ALA A O 1
ATOM 1461 N N . PHE A 1 192 ? -9.780 -8.269 10.313 1.00 79.94 192 PHE A N 1
ATOM 1462 C CA . PHE A 1 192 ? -10.714 -7.305 10.876 1.00 79.94 192 PHE A CA 1
ATOM 1463 C C . PHE A 1 192 ? -12.176 -7.689 10.617 1.00 79.94 192 PHE A C 1
ATOM 1465 O O . PHE A 1 192 ? -12.995 -7.641 11.532 1.00 79.94 192 PHE A O 1
ATOM 1472 N N . LEU A 1 193 ? -12.499 -8.159 9.406 1.00 80.44 193 LEU A N 1
ATOM 1473 C CA . LEU A 1 193 ? -13.823 -8.705 9.082 1.00 80.44 193 LEU A CA 1
ATOM 1474 C C . LEU A 1 193 ? -14.158 -9.942 9.928 1.00 80.44 193 LEU A C 1
ATOM 1476 O O . LEU A 1 193 ? -15.276 -10.070 10.427 1.00 80.44 193 LEU A O 1
ATOM 1480 N N . ALA A 1 194 ? -13.189 -10.839 10.124 1.00 81.25 194 ALA A N 1
ATOM 1481 C CA . ALA A 1 194 ? -13.362 -12.024 10.960 1.00 81.25 194 ALA A CA 1
ATOM 1482 C C . ALA A 1 194 ? -13.525 -11.684 12.451 1.00 81.25 194 ALA A C 1
ATOM 1484 O O . ALA A 1 194 ? -14.245 -12.378 13.166 1.00 81.25 194 ALA A O 1
ATOM 1485 N N . LEU A 1 195 ? -12.868 -10.626 12.933 1.00 78.19 195 LEU A N 1
ATOM 1486 C CA . LEU A 1 195 ? -13.049 -10.126 14.294 1.00 78.19 195 LEU A CA 1
ATOM 1487 C C . LEU A 1 195 ? -14.433 -9.488 14.470 1.00 78.19 195 LEU A C 1
ATOM 1489 O O . LEU A 1 195 ? -15.109 -9.774 15.455 1.00 78.19 195 LEU A O 1
ATOM 1493 N N . LEU A 1 196 ? -14.876 -8.681 13.501 1.00 76.00 196 LEU A N 1
ATOM 1494 C CA . LEU A 1 196 ? -16.190 -8.035 13.519 1.00 76.00 196 LEU A CA 1
ATOM 1495 C C . LEU A 1 196 ? -17.339 -9.054 13.547 1.00 76.00 196 LEU A C 1
ATOM 1497 O O . LEU A 1 196 ? -18.305 -8.862 14.277 1.00 76.00 196 LEU A O 1
ATOM 1501 N N . SER A 1 197 ? -17.240 -10.158 12.801 1.00 77.81 197 SER A N 1
ATOM 1502 C CA . SER A 1 197 ? -18.287 -11.193 12.802 1.00 77.81 197 SER A CA 1
ATOM 1503 C C . SER A 1 197 ? -18.410 -11.953 14.129 1.00 77.81 197 SER A C 1
ATOM 1505 O O . SER A 1 197 ? -19.414 -12.625 14.357 1.00 77.81 197 SER A O 1
ATOM 1507 N N . ARG A 1 198 ? -17.402 -11.855 15.007 1.00 73.88 198 ARG A N 1
ATOM 1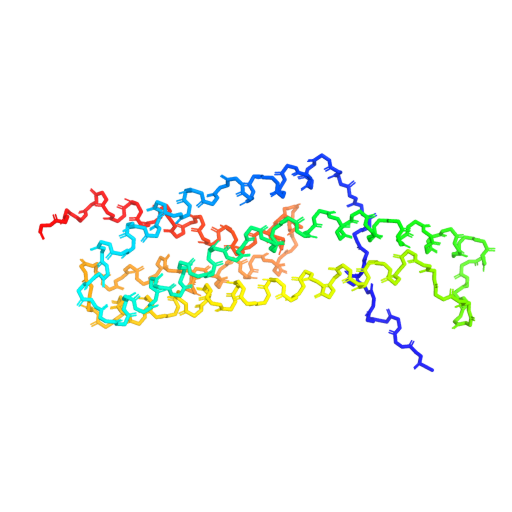508 C CA . ARG A 1 198 ? -17.346 -12.551 16.303 1.00 73.88 198 ARG A CA 1
ATOM 1509 C C . ARG A 1 198 ? -17.554 -11.638 17.507 1.00 73.88 198 ARG A C 1
ATOM 1511 O O . ARG A 1 198 ? -17.833 -12.145 18.590 1.00 73.88 198 ARG A O 1
ATOM 1518 N N . VAL A 1 199 ? -17.406 -10.326 17.338 1.00 66.69 199 VAL A N 1
ATOM 1519 C CA . VAL A 1 199 ? -17.597 -9.326 18.394 1.00 66.69 199 VAL A CA 1
ATOM 1520 C C . VAL A 1 199 ? -18.734 -8.400 17.956 1.00 66.69 199 VAL A C 1
ATOM 1522 O O . VAL A 1 199 ? -18.480 -7.447 17.216 1.00 66.69 199 VAL A O 1
ATOM 1525 N N . PRO A 1 200 ? -19.993 -8.686 18.343 1.00 58.47 200 PRO A N 1
ATOM 1526 C CA . PRO A 1 200 ? -21.111 -7.832 17.979 1.00 58.47 200 PRO A CA 1
ATOM 1527 C C . PRO A 1 200 ? -20.898 -6.430 18.553 1.00 58.47 200 PRO A C 1
ATOM 1529 O O . PRO A 1 200 ? -20.599 -6.259 19.734 1.00 58.47 200 PRO A O 1
ATOM 1532 N N . LEU A 1 201 ? -21.041 -5.433 17.685 1.00 58.47 201 LEU A N 1
ATOM 1533 C CA . LEU A 1 201 ? -21.068 -4.025 18.054 1.00 58.47 201 LEU A CA 1
ATOM 1534 C C . LEU A 1 201 ? -22.386 -3.751 18.789 1.00 58.47 201 LEU A C 1
ATOM 1536 O O . LEU A 1 201 ? -23.406 -3.526 18.141 1.00 58.47 201 LEU A O 1
ATOM 1540 N N . THR A 1 202 ? -22.371 -3.843 20.117 1.00 54.00 202 THR A N 1
ATOM 1541 C CA . THR A 1 202 ? -23.462 -3.376 20.989 1.00 54.00 202 THR A CA 1
ATOM 1542 C C . THR A 1 202 ? -23.332 -1.891 21.266 1.00 54.00 202 THR A C 1
ATOM 1544 O O . THR A 1 202 ? -22.205 -1.479 21.630 1.00 54.00 202 THR A O 1
#

Organism: Actinomyces viscosus (NCBI:txid1656)

Foldseek 3Di:
DDDPVPCPVLAPPDDPLVVLVCQLVVQLVCLVVLVVLLVLQCLWCVLPPLSVLLSVLLVVLSVLRNQLSNLSNVLNVLNNVLNVVVVVVCVVVVNDDDPPDPRPPSSVVSVVSVVSSCVSNVSSVVSNVSSLVSNLVCLCVVSTLAHNVCSCQTLVNVLVVLVVVLVDDDPCNVVSVVCVSVVSVVSSSVSSVVRPVVRDDD

Radius of gyration: 20.91 Å; chains: 1; bounding box: 58×31×56 Å